Protein AF-A0A078AFW8-F1 (afdb_monomer)

Solvent-accessible surface area (backbone atoms only — not comparable to full-atom values): 11565 Å² total; per-residue (Å²): 91,72,69,60,66,75,44,19,78,82,65,72,48,60,60,72,59,32,74,74,31,76,82,39,68,62,25,56,62,76,59,31,58,91,71,33,37,55,99,88,35,66,42,62,69,47,51,50,51,51,45,59,59,71,54,84,69,95,43,72,65,59,50,47,49,52,55,49,40,72,77,36,76,84,67,58,78,53,42,51,45,68,57,52,52,50,51,55,49,52,53,47,37,60,48,27,55,51,45,40,51,51,45,63,76,66,68,56,94,43,68,67,58,49,52,50,32,54,53,50,56,76,41,43,67,62,52,49,52,55,59,54,54,74,59,57,91,54,56,64,40,37,66,66,62,46,42,56,49,46,42,60,65,52,58,65,47,45,61,46,45,51,68,67,64,52,89,57,78,80,71,64,84,75,59,69,95,45,85,83,60,55,74,58,60,63,55,58,59,67,66,66,76,75,120

Mean predicted aligned error: 9.84 Å

Radius of gyration: 17.66 Å; Cα contacts (8 Å, |Δi|>4): 147; chains: 1; bounding box: 46×42×42 Å

Organism: Stylonychia lemnae (NCBI:txid5949)

pLDDT: mean 76.61, std 18.51, range [32.53, 98.19]

Foldseek 3Di:
DVLCVVCCVVLVHDVVVLVVCCLDLSVLLCVVCVQQHDPHDGDNLLVLLLSLLQDDDPDLVVNLVSLVCSLPVVPDQWGFLVSVLVSLLSNLCSQQVSLLVSCVVNVPPPVVNNVVSVQCVVCVVVLSVVLSCQLPPDRIGGSVSSCVRCVVRPVVVCVSSCSVHPPDPPPCPPDDPHPVPCVVVVVVVVVVVPD

Structure (mmCIF, N/CA/C/O backbone):
data_AF-A0A078AFW8-F1
#
_entry.id   AF-A0A078AFW8-F1
#
loop_
_atom_site.group_PDB
_atom_site.id
_atom_site.type_symbol
_atom_site.label_atom_id
_atom_site.label_alt_id
_atom_site.label_comp_id
_atom_site.label_asym_id
_atom_site.label_entity_id
_atom_site.label_seq_id
_atom_site.pdbx_PDB_ins_code
_atom_site.Cartn_x
_atom_site.Cartn_y
_atom_site.Cartn_z
_atom_site.occupancy
_atom_site.B_iso_or_equiv
_atom_site.auth_seq_id
_atom_site.auth_comp_id
_atom_site.auth_asym_id
_atom_site.auth_atom_id
_atom_site.pdbx_PDB_model_num
ATOM 1 N N . MET A 1 1 ? 12.072 -17.701 -1.907 1.00 64.94 1 MET A N 1
ATOM 2 C CA . MET A 1 1 ? 11.466 -18.195 -3.175 1.00 64.94 1 MET A CA 1
ATOM 3 C C . MET A 1 1 ? 10.280 -19.147 -2.995 1.00 64.94 1 MET A C 1
ATOM 5 O O . MET A 1 1 ? 9.354 -19.068 -3.793 1.00 64.94 1 MET A O 1
ATOM 9 N N . SER A 1 2 ? 10.262 -20.031 -1.988 1.00 72.88 2 SER A N 1
ATOM 10 C CA . SER A 1 2 ? 9.150 -20.976 -1.747 1.00 72.88 2 SER A CA 1
ATOM 11 C C . SER A 1 2 ? 7.782 -20.291 -1.595 1.00 72.88 2 SER A C 1
ATOM 13 O O . SER A 1 2 ? 6.822 -20.722 -2.223 1.00 72.88 2 SER A O 1
ATOM 15 N N . HIS A 1 3 ? 7.701 -19.194 -0.831 1.00 73.56 3 HIS A N 1
ATOM 16 C CA . HIS A 1 3 ? 6.446 -18.460 -0.609 1.00 73.56 3 HIS A CA 1
ATOM 17 C C . HIS A 1 3 ? 5.888 -17.810 -1.882 1.00 73.56 3 HIS A C 1
ATOM 19 O O . HIS A 1 3 ? 4.699 -17.930 -2.151 1.00 73.56 3 HIS A O 1
ATOM 25 N N . LEU A 1 4 ? 6.740 -17.187 -2.707 1.00 76.38 4 LEU A N 1
ATOM 26 C CA . LEU A 1 4 ? 6.304 -16.571 -3.965 1.00 76.38 4 LEU A CA 1
ATOM 27 C C . LEU A 1 4 ? 5.759 -17.625 -4.941 1.00 76.38 4 LEU A C 1
ATOM 29 O O . LEU A 1 4 ? 4.715 -17.412 -5.547 1.00 76.38 4 LEU A O 1
ATOM 33 N N . ARG A 1 5 ? 6.411 -18.796 -5.021 1.00 80.25 5 ARG A N 1
ATOM 34 C CA . ARG A 1 5 ? 5.929 -19.947 -5.809 1.00 80.25 5 ARG A CA 1
ATOM 35 C C . ARG A 1 5 ? 4.597 -20.499 -5.307 1.00 80.25 5 ARG A C 1
ATOM 37 O O . ARG A 1 5 ? 3.803 -20.960 -6.112 1.00 80.25 5 ARG A O 1
ATOM 44 N N . ALA A 1 6 ? 4.335 -20.439 -4.002 1.00 78.81 6 ALA A N 1
ATOM 45 C CA . ALA A 1 6 ? 3.077 -20.923 -3.437 1.00 78.81 6 ALA A CA 1
ATOM 46 C C . ALA A 1 6 ? 1.870 -20.046 -3.814 1.00 78.81 6 ALA A C 1
ATOM 48 O O . ALA A 1 6 ? 0.751 -20.548 -3.860 1.00 78.81 6 ALA A O 1
ATOM 49 N N . ILE A 1 7 ? 2.085 -18.754 -4.084 1.00 71.31 7 ILE A N 1
ATOM 50 C CA . ILE A 1 7 ? 1.004 -17.811 -4.408 1.00 71.31 7 ILE A CA 1
ATOM 51 C C . ILE A 1 7 ? 0.972 -17.398 -5.881 1.00 71.31 7 ILE A C 1
ATOM 53 O O . ILE A 1 7 ? 0.033 -16.720 -6.286 1.00 71.31 7 ILE A O 1
ATOM 57 N N . SER A 1 8 ? 1.962 -17.784 -6.691 1.00 77.75 8 SER A N 1
ATOM 58 C CA . SER A 1 8 ? 2.164 -17.245 -8.041 1.00 77.75 8 SER A CA 1
ATOM 59 C C . SER A 1 8 ? 0.982 -17.453 -8.979 1.00 77.75 8 SER A C 1
ATOM 61 O O . SER A 1 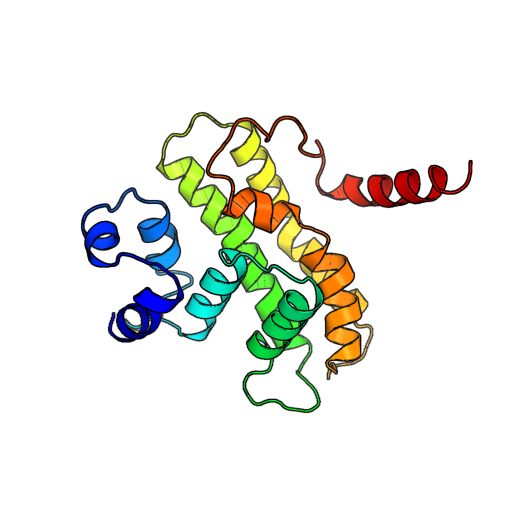8 ? 0.648 -16.549 -9.736 1.00 77.75 8 SER A O 1
ATOM 63 N N . GLU A 1 9 ? 0.300 -18.596 -8.895 1.00 72.69 9 GLU A N 1
ATOM 64 C CA . GLU A 1 9 ? -0.910 -18.852 -9.688 1.00 72.69 9 GLU A CA 1
ATOM 65 C C . GLU A 1 9 ? -2.069 -17.925 -9.289 1.00 72.69 9 GLU A C 1
ATOM 67 O O . GLU A 1 9 ? -2.817 -17.461 -10.148 1.00 72.69 9 GLU A O 1
ATOM 72 N N . LEU A 1 10 ? -2.182 -17.595 -7.997 1.00 66.06 10 LEU A N 1
ATOM 73 C CA . LEU A 1 10 ? -3.243 -16.739 -7.458 1.00 66.06 10 LEU A CA 1
ATOM 74 C C . LEU A 1 10 ? -3.057 -15.273 -7.856 1.00 66.06 10 LEU A C 1
ATOM 76 O O . LEU A 1 10 ? -4.037 -14.567 -8.082 1.00 66.06 10 LEU A O 1
ATOM 80 N N . ILE A 1 11 ? -1.805 -14.826 -7.964 1.00 66.31 11 ILE A N 1
ATOM 81 C CA . ILE A 1 11 ? -1.451 -13.467 -8.399 1.00 66.31 11 ILE A CA 1
ATOM 82 C C . ILE A 1 11 ? -1.124 -13.388 -9.897 1.00 66.31 11 ILE A C 1
ATOM 84 O O . ILE A 1 11 ? -0.655 -12.353 -10.360 1.00 66.31 11 ILE A O 1
ATOM 88 N N . GLN A 1 12 ? -1.356 -14.472 -10.650 1.00 67.38 12 GLN A N 1
ATOM 89 C CA . GLN A 1 12 ? -1.063 -14.584 -12.086 1.00 67.38 12 GLN A CA 1
ATOM 90 C C . GLN A 1 12 ? 0.382 -14.191 -12.453 1.00 67.38 12 GLN A C 1
ATOM 92 O O . GLN A 1 12 ? 0.643 -13.624 -13.513 1.00 67.38 12 GLN A O 1
ATOM 97 N N . LEU A 1 13 ? 1.334 -14.503 -11.571 1.00 75.62 13 LEU A N 1
ATOM 98 C CA . LEU A 1 13 ? 2.750 -14.209 -11.748 1.00 75.62 13 LEU A CA 1
ATOM 99 C C . LEU A 1 13 ? 3.465 -15.396 -12.399 1.00 75.62 13 LEU A C 1
ATOM 101 O O . LEU A 1 13 ? 3.564 -16.477 -11.817 1.00 75.62 13 LEU A O 1
ATOM 105 N N . ASN A 1 14 ? 4.043 -15.181 -13.579 1.00 81.12 14 ASN A N 1
ATOM 106 C CA . ASN A 1 14 ? 4.922 -16.159 -14.212 1.00 81.12 14 ASN A CA 1
ATOM 107 C C . ASN A 1 14 ? 6.350 -16.028 -13.658 1.00 81.12 14 ASN A C 1
ATOM 109 O O . ASN A 1 14 ? 7.156 -15.249 -14.166 1.00 81.12 14 ASN A O 1
ATOM 113 N N . ILE A 1 15 ? 6.666 -16.788 -12.605 1.00 82.44 15 ILE A N 1
ATOM 114 C CA . ILE A 1 15 ? 7.977 -16.719 -11.935 1.00 82.44 15 ILE A CA 1
ATOM 115 C C . ILE A 1 15 ? 9.122 -17.056 -12.889 1.00 82.44 15 ILE A C 1
ATOM 117 O O . ILE A 1 15 ? 10.155 -16.396 -12.846 1.00 82.44 15 ILE A O 1
ATOM 121 N N . GLU A 1 16 ? 8.959 -18.055 -13.758 1.00 82.88 16 GLU A N 1
ATOM 122 C CA . GLU A 1 16 ? 10.037 -18.448 -14.669 1.00 82.88 16 GLU A CA 1
ATOM 123 C C . GLU A 1 16 ? 10.368 -17.350 -15.678 1.00 82.88 16 GLU A C 1
ATOM 125 O O . GLU A 1 16 ? 11.527 -17.161 -16.038 1.00 82.88 16 GLU A O 1
ATOM 130 N N . GLU A 1 17 ? 9.353 -16.642 -16.164 1.00 81.69 17 GLU A N 1
ATOM 131 C CA . GLU A 1 17 ? 9.531 -15.514 -17.075 1.00 81.69 17 GLU A CA 1
ATOM 132 C C . GLU A 1 17 ? 10.123 -14.303 -16.352 1.00 81.69 17 GLU A C 1
ATOM 134 O O . GLU A 1 17 ? 11.051 -13.678 -16.864 1.00 81.69 17 GLU A O 1
ATOM 139 N N . MET A 1 18 ? 9.656 -14.035 -15.131 1.00 84.06 18 MET A N 1
ATOM 140 C CA . MET A 1 18 ? 10.189 -12.989 -14.264 1.00 84.06 18 MET A CA 1
ATOM 141 C C . MET A 1 18 ? 11.686 -13.201 -13.983 1.00 84.06 18 MET A C 1
ATOM 143 O O . MET A 1 18 ? 12.479 -12.282 -14.168 1.00 84.06 18 MET A O 1
ATOM 147 N N . GLU A 1 19 ? 12.093 -14.417 -13.602 1.00 81.50 19 GLU A N 1
ATOM 148 C CA . GLU A 1 19 ? 13.497 -14.777 -13.340 1.00 81.50 19 GLU A CA 1
ATOM 149 C C . GLU A 1 19 ? 14.381 -14.658 -14.595 1.00 81.50 19 GLU A C 1
ATOM 151 O O . GLU A 1 19 ? 15.573 -14.380 -14.487 1.00 81.50 19 GLU A O 1
ATOM 156 N N . LYS A 1 20 ? 13.813 -14.857 -15.792 1.00 85.88 20 LYS A N 1
ATOM 157 C CA . LYS A 1 20 ? 14.533 -14.741 -17.073 1.00 85.88 20 LYS A CA 1
ATOM 158 C C . LYS A 1 20 ? 14.597 -13.304 -17.593 1.00 85.88 20 LYS A C 1
ATOM 160 O O . LYS A 1 20 ? 15.443 -13.009 -18.437 1.00 85.88 20 LYS A O 1
ATOM 165 N N . ASN A 1 21 ? 13.726 -12.417 -17.114 1.00 83.69 21 ASN A N 1
ATOM 166 C CA . ASN A 1 21 ? 13.640 -11.029 -17.547 1.00 83.69 21 ASN A CA 1
ATOM 167 C C . ASN A 1 21 ? 13.793 -10.059 -16.369 1.00 83.69 21 ASN A C 1
ATOM 169 O O . ASN A 1 21 ? 12.825 -9.463 -15.891 1.00 83.69 21 ASN A O 1
ATOM 173 N N . TYR A 1 22 ? 15.045 -9.822 -15.979 1.00 82.56 22 TYR A N 1
ATOM 174 C CA . TYR A 1 22 ? 15.434 -8.872 -14.929 1.00 82.56 22 TYR A CA 1
ATOM 175 C C . TYR A 1 22 ? 14.977 -7.421 -15.175 1.00 82.56 22 TYR A C 1
ATOM 177 O O . TYR A 1 22 ? 15.007 -6.594 -14.266 1.00 82.56 22 TYR A O 1
ATOM 185 N N . GLN A 1 23 ? 14.573 -7.085 -16.404 1.00 80.75 23 GLN A N 1
ATOM 186 C CA . GLN A 1 23 ? 14.074 -5.755 -16.761 1.00 80.75 23 GLN A CA 1
ATOM 187 C C . GLN A 1 23 ? 12.548 -5.629 -16.676 1.00 80.75 23 GLN A C 1
ATOM 189 O O . GLN A 1 23 ? 12.029 -4.508 -16.754 1.00 80.75 23 GLN A O 1
ATOM 194 N N . SER A 1 24 ? 11.836 -6.748 -16.502 1.00 80.94 24 SER A N 1
ATOM 195 C CA . SER A 1 24 ? 10.381 -6.764 -16.340 1.00 80.94 24 SER A CA 1
ATOM 196 C C . SER A 1 24 ? 9.942 -5.967 -15.111 1.00 80.94 24 SER A C 1
ATOM 198 O O . SER A 1 24 ? 10.671 -5.840 -14.123 1.00 80.94 24 SER A O 1
ATOM 200 N N . VAL A 1 25 ? 8.732 -5.407 -15.177 1.00 79.50 25 VAL A N 1
ATOM 201 C CA . VAL A 1 25 ? 8.136 -4.674 -14.051 1.00 79.50 25 VAL A CA 1
ATOM 202 C C . VAL A 1 25 ? 7.933 -5.630 -12.881 1.00 79.50 25 VAL A C 1
ATOM 204 O O . VAL A 1 25 ? 8.253 -5.295 -11.749 1.00 79.50 25 VAL A O 1
ATOM 207 N N . GLU A 1 26 ? 7.476 -6.841 -13.172 1.00 81.81 26 GLU A N 1
ATOM 208 C CA . GLU A 1 26 ? 7.249 -7.918 -12.223 1.00 81.81 26 GLU A CA 1
ATOM 209 C C . GLU A 1 26 ? 8.530 -8.254 -11.455 1.00 81.81 26 GLU A C 1
ATOM 211 O O . GLU A 1 26 ? 8.498 -8.296 -10.227 1.00 81.81 26 GLU A O 1
ATOM 216 N N . TYR A 1 27 ? 9.673 -8.397 -12.141 1.00 84.75 27 TYR A N 1
ATOM 217 C CA . TYR A 1 27 ? 10.950 -8.656 -11.471 1.00 84.75 27 TYR A CA 1
ATOM 218 C C . TYR A 1 27 ? 11.344 -7.501 -10.551 1.00 84.75 27 TYR A C 1
ATOM 220 O O . TYR A 1 27 ? 11.765 -7.728 -9.424 1.00 84.75 27 TYR A O 1
ATOM 228 N N . LYS A 1 28 ? 11.171 -6.254 -10.994 1.00 84.19 28 LYS A N 1
ATOM 229 C CA . LYS A 1 28 ? 11.521 -5.079 -10.183 1.00 84.19 28 LYS A CA 1
ATOM 230 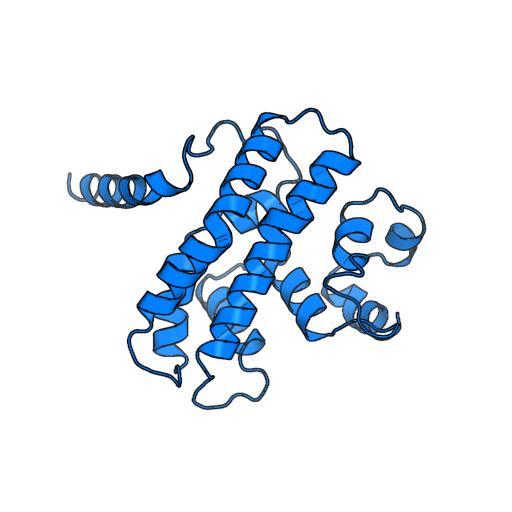C C . LYS A 1 28 ? 10.588 -4.886 -8.983 1.00 84.19 28 LYS A C 1
ATOM 232 O O . LYS A 1 28 ? 11.019 -4.367 -7.962 1.00 84.19 28 LYS A O 1
ATOM 237 N N . VAL A 1 29 ? 9.326 -5.302 -9.094 1.00 84.50 29 VAL A N 1
ATOM 238 C CA . VAL A 1 29 ? 8.322 -5.192 -8.024 1.00 84.50 29 VAL A CA 1
ATOM 239 C C . VAL A 1 29 ? 8.477 -6.307 -6.994 1.00 84.50 29 VAL A C 1
ATOM 241 O O . VAL A 1 29 ? 8.571 -6.047 -5.796 1.00 84.50 29 VAL A O 1
ATOM 244 N N . TYR A 1 30 ? 8.499 -7.558 -7.454 1.00 84.69 30 TYR A N 1
ATOM 245 C CA . TYR A 1 30 ? 8.591 -8.734 -6.590 1.00 84.69 30 TYR A CA 1
ATOM 246 C C . TYR A 1 30 ? 10.034 -9.074 -6.205 1.00 84.69 30 TYR A C 1
ATOM 248 O O . TYR A 1 30 ? 10.240 -9.898 -5.325 1.00 84.69 30 TYR A O 1
ATOM 256 N N . GLY A 1 31 ? 11.035 -8.476 -6.844 1.00 85.50 31 GLY A N 1
ATOM 257 C CA . GLY A 1 31 ? 12.456 -8.624 -6.518 1.00 85.50 31 GLY A CA 1
ATOM 258 C C . GLY A 1 31 ? 13.028 -7.467 -5.699 1.00 85.50 31 GLY A C 1
ATOM 259 O O . GLY A 1 31 ? 14.243 -7.387 -5.557 1.00 85.50 31 GLY A O 1
ATOM 260 N N . ASP A 1 32 ? 12.192 -6.560 -5.186 1.00 87.06 32 ASP A N 1
ATOM 261 C CA . ASP A 1 32 ? 12.650 -5.439 -4.361 1.00 87.06 32 ASP A CA 1
ATOM 262 C C . ASP A 1 32 ? 13.123 -5.929 -2.986 1.00 87.06 32 ASP A C 1
ATOM 264 O O . ASP A 1 32 ? 12.323 -6.171 -2.073 1.00 87.06 32 ASP A O 1
ATOM 268 N N . GLU A 1 33 ? 14.440 -6.094 -2.860 1.00 84.88 33 GLU A N 1
ATOM 269 C CA . GLU A 1 33 ? 15.090 -6.599 -1.652 1.00 84.88 33 GLU A CA 1
ATOM 270 C C . GLU A 1 33 ? 14.913 -5.677 -0.440 1.00 84.88 33 GLU A C 1
ATOM 272 O O . GLU A 1 33 ? 14.987 -6.148 0.688 1.00 84.88 33 GLU A O 1
ATOM 277 N N . GLU A 1 34 ? 14.654 -4.382 -0.643 1.00 86.44 34 GLU A N 1
ATOM 278 C CA . GLU A 1 34 ? 14.472 -3.432 0.461 1.00 86.44 34 GLU A CA 1
ATOM 279 C C . GLU A 1 34 ? 13.059 -3.484 1.059 1.00 86.44 34 GLU A C 1
ATOM 281 O O . GLU A 1 34 ? 12.825 -2.937 2.139 1.00 86.44 34 GLU A O 1
ATOM 286 N N . PHE A 1 35 ? 12.108 -4.109 0.357 1.00 90.25 35 PHE A N 1
ATOM 287 C CA . PHE A 1 35 ? 10.697 -4.099 0.735 1.00 90.25 35 PHE A CA 1
ATOM 288 C C . PHE A 1 35 ? 10.103 -5.493 0.920 1.00 90.25 35 PHE A C 1
ATOM 290 O O . PHE A 1 35 ? 9.488 -5.771 1.949 1.00 90.25 35 PHE A O 1
ATOM 297 N N . ALA A 1 36 ? 10.231 -6.361 -0.085 1.00 87.50 36 ALA A N 1
ATOM 298 C CA . ALA A 1 36 ? 9.569 -7.662 -0.100 1.00 87.50 36 ALA A CA 1
ATOM 299 C C . ALA A 1 36 ? 10.426 -8.773 0.523 1.00 87.50 36 ALA A C 1
ATOM 301 O O . ALA A 1 36 ? 9.917 -9.877 0.737 1.00 87.50 36 ALA A O 1
ATOM 302 N N . PHE A 1 37 ? 11.702 -8.498 0.798 1.00 87.12 37 PHE A N 1
ATOM 303 C CA . PHE A 1 37 ? 12.689 -9.493 1.188 1.00 87.12 37 PHE A CA 1
ATOM 304 C C . PHE A 1 37 ? 13.337 -9.146 2.528 1.00 87.12 37 PHE A C 1
ATOM 306 O O . PHE A 1 37 ? 13.758 -8.020 2.761 1.00 87.12 37 PHE A O 1
ATOM 313 N N . GLU A 1 38 ? 13.450 -10.129 3.412 1.00 85.50 38 GLU A N 1
ATOM 314 C CA . GLU A 1 38 ? 14.161 -9.990 4.678 1.00 85.50 38 GLU A CA 1
ATOM 315 C C . GLU A 1 38 ? 14.868 -11.310 4.996 1.00 85.50 38 GLU A C 1
ATOM 317 O O . GLU A 1 38 ? 14.295 -12.388 4.851 1.00 85.50 38 GLU A O 1
ATOM 322 N N . MET A 1 39 ? 16.143 -11.240 5.395 1.00 83.31 39 MET A N 1
ATOM 323 C CA . MET A 1 39 ? 16.946 -12.410 5.792 1.00 83.31 39 MET A CA 1
ATOM 324 C C . MET A 1 39 ? 16.965 -13.574 4.775 1.00 83.31 39 MET A C 1
ATOM 326 O O . MET A 1 39 ? 17.092 -14.734 5.158 1.00 83.31 39 MET A O 1
ATOM 330 N N . GLY A 1 40 ? 16.884 -13.290 3.471 1.00 79.88 40 GLY A N 1
ATOM 331 C CA . GLY A 1 40 ? 16.901 -14.339 2.443 1.00 79.88 40 GLY A CA 1
ATOM 332 C C . GLY A 1 40 ? 15.522 -14.905 2.084 1.00 79.88 40 GLY A C 1
ATOM 333 O O . GLY A 1 40 ? 15.433 -15.819 1.258 1.00 79.88 40 GLY A O 1
ATOM 334 N N . GLU A 1 41 ? 14.447 -14.381 2.676 1.00 83.88 41 GLU A N 1
ATOM 335 C CA . GLU A 1 41 ? 13.086 -14.866 2.477 1.00 83.88 41 GLU A CA 1
ATOM 336 C C . GLU A 1 41 ? 12.109 -13.753 2.101 1.00 83.88 41 GLU A C 1
ATOM 338 O O . GLU A 1 41 ? 12.304 -12.579 2.398 1.00 83.88 41 GLU A O 1
ATOM 343 N N . TYR A 1 42 ? 11.021 -14.149 1.439 1.00 85.88 42 TYR A N 1
ATOM 344 C CA . TYR A 1 42 ? 9.935 -13.229 1.131 1.00 85.88 42 TYR A CA 1
ATOM 345 C C . TYR A 1 42 ? 9.025 -13.029 2.331 1.00 85.88 42 TYR A C 1
ATOM 347 O O . TYR A 1 42 ? 8.524 -14.005 2.899 1.00 85.88 42 TYR A O 1
ATOM 355 N N . LEU A 1 43 ? 8.712 -11.766 2.603 1.00 88.69 43 LEU A N 1
ATOM 356 C CA . LEU A 1 43 ? 7.698 -11.370 3.564 1.00 88.69 43 LEU A CA 1
ATOM 357 C C . LEU A 1 43 ? 6.305 -11.533 2.946 1.00 88.69 43 LEU A C 1
ATOM 359 O O . LEU A 1 43 ? 5.888 -10.756 2.084 1.00 88.69 43 LEU A O 1
ATOM 363 N N . THR A 1 44 ? 5.568 -12.550 3.395 1.00 86.69 44 THR A N 1
ATOM 364 C CA . THR A 1 44 ? 4.234 -12.894 2.870 1.00 86.69 44 THR A CA 1
ATOM 365 C C . THR A 1 44 ? 3.269 -11.710 2.906 1.00 86.69 44 THR A C 1
ATOM 367 O O . THR A 1 44 ? 2.570 -11.455 1.930 1.00 86.69 44 THR A O 1
ATOM 370 N N . GLU A 1 45 ? 3.257 -10.941 3.992 1.00 88.69 45 GLU A N 1
ATOM 371 C CA . GLU A 1 45 ? 2.438 -9.728 4.120 1.00 88.69 45 GLU A CA 1
ATOM 372 C C . GLU A 1 45 ? 2.731 -8.683 3.035 1.00 88.69 45 GLU A C 1
ATOM 374 O O . GLU A 1 45 ? 1.805 -8.112 2.466 1.00 88.69 45 GLU A O 1
ATOM 379 N N . LYS A 1 46 ? 4.003 -8.476 2.678 1.00 90.88 46 LYS A N 1
ATOM 380 C CA . LYS A 1 46 ? 4.414 -7.517 1.644 1.00 90.88 46 LYS A CA 1
ATOM 381 C C . LYS A 1 46 ? 4.002 -8.005 0.260 1.00 90.88 46 LYS A C 1
ATOM 383 O O . LYS A 1 46 ? 3.482 -7.224 -0.533 1.00 90.88 46 LYS A O 1
ATOM 388 N N . LEU A 1 47 ? 4.142 -9.307 0.001 1.00 88.00 47 LEU A N 1
ATOM 389 C CA . LEU A 1 47 ? 3.656 -9.932 -1.231 1.00 88.00 47 LEU A CA 1
ATOM 390 C C . LEU A 1 47 ? 2.137 -9.793 -1.393 1.00 88.00 47 LEU A C 1
ATOM 392 O O . LEU A 1 47 ? 1.663 -9.510 -2.494 1.00 88.00 47 LEU A O 1
ATOM 396 N N . LEU A 1 48 ? 1.379 -9.948 -0.306 1.00 88.06 48 LEU A N 1
ATOM 397 C CA . LEU A 1 48 ? -0.070 -9.756 -0.313 1.00 88.06 48 LEU A CA 1
ATOM 398 C C . LEU A 1 48 ? -0.455 -8.293 -0.565 1.00 88.06 48 LEU A C 1
ATOM 400 O O . LEU A 1 48 ? -1.414 -8.053 -1.290 1.00 88.06 48 LEU A O 1
ATOM 404 N N . LEU A 1 49 ? 0.295 -7.319 -0.039 1.00 89.25 49 LEU A N 1
ATOM 405 C CA . LEU A 1 49 ? 0.066 -5.894 -0.323 1.00 89.25 49 LEU A CA 1
ATOM 406 C C . LEU A 1 49 ? 0.342 -5.537 -1.784 1.00 89.25 49 LEU A C 1
ATOM 408 O O . LEU A 1 49 ? -0.422 -4.781 -2.387 1.00 89.25 49 LEU A O 1
ATOM 412 N N . ILE A 1 50 ? 1.403 -6.104 -2.364 1.00 86.44 50 ILE A N 1
ATOM 413 C CA . ILE A 1 50 ? 1.673 -5.980 -3.798 1.00 86.44 50 ILE A CA 1
ATOM 414 C C . ILE A 1 50 ? 0.497 -6.583 -4.570 1.00 86.44 50 ILE A C 1
ATOM 416 O O . ILE A 1 50 ? -0.141 -5.880 -5.345 1.00 86.44 50 ILE A O 1
ATOM 420 N N . GLY A 1 51 ? 0.136 -7.843 -4.307 1.00 82.75 51 GLY A N 1
ATOM 421 C CA . GLY A 1 51 ? -1.004 -8.492 -4.962 1.00 82.75 51 GLY A CA 1
ATOM 422 C C . GLY A 1 51 ? -2.287 -7.665 -4.850 1.00 82.75 51 GLY A C 1
ATOM 423 O O . GLY A 1 51 ? -2.940 -7.400 -5.854 1.00 82.75 51 GLY A O 1
ATOM 424 N N . TYR A 1 52 ? -2.584 -7.151 -3.657 1.00 85.38 52 TYR A N 1
ATOM 425 C CA . TYR A 1 52 ? -3.739 -6.301 -3.397 1.00 85.38 52 TYR A CA 1
ATOM 426 C C . TYR A 1 52 ? -3.799 -5.075 -4.313 1.00 85.38 52 TYR A C 1
ATOM 428 O O . TYR A 1 52 ? -4.870 -4.776 -4.835 1.00 85.38 52 TYR A O 1
ATOM 436 N N . LEU A 1 53 ? -2.677 -4.385 -4.543 1.00 81.25 53 LEU A N 1
ATOM 437 C CA . LEU A 1 53 ? -2.627 -3.203 -5.413 1.00 81.25 53 LEU A CA 1
ATOM 438 C C . LEU A 1 53 ? -2.757 -3.541 -6.904 1.00 81.25 53 LEU A C 1
ATOM 440 O O . LEU A 1 53 ? -3.276 -2.729 -7.673 1.00 81.25 53 LEU A O 1
ATOM 444 N N . TYR A 1 54 ? -2.291 -4.720 -7.315 1.00 75.00 54 TYR A N 1
ATOM 445 C CA . TYR A 1 54 ? -2.334 -5.168 -8.708 1.00 75.00 54 TYR A CA 1
ATOM 446 C C . TYR A 1 54 ? -3.633 -5.913 -9.062 1.00 75.00 54 TYR A C 1
ATOM 448 O O . TYR A 1 54 ? -3.978 -6.003 -10.243 1.00 75.00 54 TYR A O 1
ATOM 456 N N . CYS A 1 55 ? -4.407 -6.362 -8.072 1.00 74.75 55 CYS A N 1
ATOM 457 C CA . CYS A 1 55 ? -5.705 -7.000 -8.270 1.00 74.75 55 CYS A CA 1
ATOM 458 C C . CYS A 1 55 ? -6.760 -6.058 -8.874 1.00 74.75 55 CYS A C 1
ATOM 460 O O . CYS A 1 55 ? -6.813 -4.850 -8.622 1.00 74.75 55 CYS A O 1
ATOM 462 N N . HIS A 1 56 ? -7.653 -6.639 -9.678 1.00 70.69 56 HIS A N 1
ATOM 463 C CA . HIS A 1 56 ? -8.854 -5.963 -10.154 1.00 70.69 56 HIS A CA 1
ATOM 464 C C . HIS A 1 56 ? -10.043 -6.337 -9.274 1.00 70.69 56 HIS A C 1
ATOM 466 O O . HIS A 1 56 ? -10.540 -7.456 -9.337 1.00 70.69 56 HIS A O 1
ATOM 472 N N . TYR A 1 57 ? -10.525 -5.381 -8.484 1.00 70.94 57 TYR A N 1
ATOM 473 C CA . TYR A 1 57 ? -11.752 -5.552 -7.709 1.00 70.94 57 TYR A CA 1
ATOM 474 C C . TYR A 1 57 ? -12.958 -5.176 -8.563 1.00 70.94 57 TYR A C 1
ATOM 476 O O . TYR A 1 57 ? -13.004 -4.070 -9.107 1.00 70.94 57 TYR A O 1
ATOM 484 N N . GLY A 1 58 ? -13.916 -6.098 -8.676 1.00 70.38 58 GLY A N 1
ATOM 485 C CA . GLY A 1 58 ? -15.208 -5.847 -9.323 1.00 70.38 58 GLY A CA 1
ATOM 486 C C . GLY A 1 58 ? -16.187 -5.062 -8.445 1.00 70.38 58 GLY A C 1
ATOM 487 O O . GLY A 1 58 ? -17.161 -4.526 -8.960 1.00 70.38 58 GLY A O 1
ATOM 488 N N . ASP A 1 59 ? -15.910 -4.975 -7.143 1.00 79.19 59 ASP A N 1
ATOM 489 C CA . ASP A 1 59 ? -16.777 -4.360 -6.142 1.00 79.19 59 ASP A CA 1
ATOM 490 C C . ASP A 1 59 ? -15.955 -3.534 -5.121 1.00 79.19 59 ASP A C 1
ATOM 492 O O . ASP A 1 59 ? -14.969 -4.044 -4.569 1.00 79.19 59 ASP A O 1
ATOM 496 N N . PRO A 1 60 ? -16.313 -2.257 -4.865 1.00 78.25 60 PRO A N 1
ATOM 497 C CA . PRO A 1 60 ? -15.664 -1.430 -3.851 1.00 78.25 60 PRO A CA 1
ATOM 498 C C . PRO A 1 60 ? -15.759 -1.974 -2.422 1.00 78.25 60 PRO A C 1
ATOM 500 O O . PRO A 1 60 ? -14.828 -1.750 -1.645 1.00 78.25 60 PRO A O 1
ATOM 503 N N . GLU A 1 61 ? -16.845 -2.664 -2.057 1.00 83.38 61 GLU A N 1
ATOM 504 C CA . GLU A 1 61 ? -16.993 -3.214 -0.702 1.00 83.38 61 GLU A CA 1
ATOM 505 C C . GLU A 1 61 ? -16.026 -4.378 -0.479 1.00 83.38 61 GLU A C 1
ATOM 507 O O . GLU A 1 61 ? -15.319 -4.409 0.533 1.00 83.38 61 GLU A O 1
ATOM 512 N N . GLN A 1 62 ? -15.908 -5.277 -1.461 1.00 84.31 62 GLN A N 1
ATOM 513 C CA . GLN A 1 62 ? -14.901 -6.336 -1.459 1.00 84.31 62 GLN A CA 1
ATOM 514 C C . GLN A 1 62 ? -13.484 -5.762 -1.325 1.00 84.31 62 GLN A C 1
ATOM 516 O O . GLN A 1 62 ? -12.718 -6.208 -0.477 1.00 84.31 62 GLN A O 1
ATOM 521 N N . HIS A 1 63 ? -13.162 -4.706 -2.079 1.00 84.44 63 HIS A N 1
ATOM 522 C CA . HIS A 1 63 ? -11.855 -4.044 -2.016 1.00 84.44 63 HIS A CA 1
ATOM 523 C C . HIS A 1 63 ? -11.534 -3.505 -0.609 1.00 84.44 63 HIS A C 1
ATOM 525 O O . HIS A 1 63 ? -10.435 -3.701 -0.091 1.00 84.44 63 HIS A O 1
ATOM 531 N N . GLN A 1 64 ? -12.504 -2.855 0.039 1.00 87.19 64 GLN A N 1
ATOM 532 C CA . GLN A 1 64 ? -12.364 -2.359 1.413 1.00 87.19 64 GLN A CA 1
ATOM 533 C C . GLN A 1 64 ? -12.237 -3.498 2.428 1.00 87.19 64 GLN A C 1
ATOM 535 O O . GLN A 1 64 ? -11.466 -3.399 3.386 1.00 87.19 64 GLN A O 1
ATOM 540 N N . SER A 1 65 ? -12.996 -4.575 2.225 1.00 88.88 65 SER A N 1
ATOM 541 C CA . SER A 1 65 ? -12.957 -5.747 3.091 1.00 88.88 65 SER A CA 1
ATOM 542 C C . SER A 1 65 ? -11.609 -6.459 3.011 1.00 88.88 65 SER A C 1
ATOM 544 O O . SER A 1 65 ? -11.042 -6.798 4.049 1.00 88.88 65 SER A O 1
ATOM 546 N N . ASP A 1 66 ? -11.057 -6.613 1.810 1.00 89.50 66 ASP A N 1
ATOM 547 C CA . ASP A 1 66 ? -9.744 -7.225 1.607 1.00 89.50 66 ASP A CA 1
ATOM 548 C C . ASP A 1 66 ? -8.637 -6.377 2.238 1.00 89.50 66 ASP A C 1
ATOM 550 O O . ASP A 1 66 ? -7.761 -6.913 2.915 1.00 89.50 66 ASP A O 1
ATOM 554 N N . LEU A 1 67 ? -8.727 -5.045 2.148 1.00 91.31 67 LEU A N 1
ATOM 555 C CA . LEU A 1 67 ? -7.784 -4.156 2.829 1.00 91.31 67 LEU A CA 1
ATOM 556 C C . LEU A 1 67 ? -7.812 -4.323 4.354 1.00 91.31 67 LEU A C 1
ATOM 558 O O . LEU A 1 67 ? -6.764 -4.311 5.004 1.00 91.31 67 LEU A O 1
ATOM 562 N N . TRP A 1 68 ? -9.006 -4.484 4.933 1.00 94.75 68 TRP A N 1
ATOM 563 C CA . TRP A 1 68 ? -9.146 -4.759 6.362 1.00 94.75 68 TRP A CA 1
ATOM 564 C C . TRP A 1 68 ? -8.487 -6.086 6.746 1.00 94.75 68 TRP A C 1
ATOM 566 O O . TRP A 1 68 ? -7.773 -6.150 7.745 1.00 94.75 68 TRP A O 1
ATOM 576 N N . LEU A 1 69 ? -8.675 -7.136 5.944 1.00 93.81 69 LEU A N 1
ATOM 577 C CA . LEU A 1 69 ? -8.074 -8.446 6.203 1.00 93.81 69 LEU A CA 1
ATOM 578 C C . LEU A 1 69 ? -6.542 -8.416 6.116 1.00 93.81 69 LEU A C 1
ATOM 580 O O . LEU A 1 69 ? -5.882 -9.124 6.874 1.00 93.81 69 LEU A O 1
ATOM 584 N N . LEU A 1 70 ? -5.965 -7.555 5.274 1.00 93.12 70 LEU A N 1
ATOM 585 C CA . LEU A 1 70 ? -4.510 -7.380 5.195 1.00 93.12 70 LEU A CA 1
ATOM 586 C C . LEU A 1 70 ? -3.920 -6.778 6.471 1.00 93.12 70 LEU A C 1
ATOM 588 O O . LEU A 1 70 ? -2.878 -7.227 6.947 1.00 93.12 70 LEU A O 1
ATOM 592 N N . VAL A 1 71 ? -4.588 -5.784 7.065 1.00 95.31 71 VAL A N 1
ATOM 593 C CA . VAL A 1 71 ? -4.132 -5.203 8.337 1.00 95.31 71 VAL A CA 1
ATOM 594 C C . VAL A 1 71 ? -4.546 -6.048 9.543 1.00 95.31 71 VAL A C 1
ATOM 596 O O . VAL A 1 71 ? -3.880 -6.016 10.581 1.00 95.31 71 VAL A O 1
ATOM 599 N N . ASN A 1 72 ? -5.600 -6.853 9.418 1.00 96.06 72 ASN A N 1
ATOM 600 C CA . ASN A 1 72 ? -6.170 -7.658 10.492 1.00 96.06 72 ASN A CA 1
ATOM 601 C C . ASN A 1 72 ? -6.342 -9.147 10.119 1.00 96.06 72 ASN A C 1
ATOM 603 O O . ASN A 1 72 ? -7.458 -9.671 10.165 1.00 96.06 72 ASN A O 1
ATOM 607 N N . PRO A 1 73 ? -5.253 -9.873 9.810 1.00 93.50 73 PRO A N 1
ATOM 608 C CA . PRO A 1 73 ? -5.344 -11.274 9.389 1.00 93.50 73 PRO A CA 1
ATOM 609 C C . PRO A 1 73 ? -5.861 -12.202 10.499 1.00 93.50 73 PRO A C 1
ATOM 611 O O . PRO A 1 73 ? -6.439 -13.246 10.220 1.00 93.50 73 PRO A O 1
ATOM 614 N N . ALA A 1 74 ? -5.688 -11.810 11.766 1.00 93.81 74 ALA A N 1
ATOM 615 C CA . ALA A 1 74 ? -6.186 -12.550 12.925 1.00 93.81 74 ALA A CA 1
ATOM 616 C C . ALA A 1 74 ? -7.685 -12.324 13.202 1.00 93.81 74 ALA A C 1
ATOM 618 O O . ALA A 1 74 ? -8.221 -12.934 14.122 1.00 93.81 74 ALA A O 1
ATOM 619 N N . CYS A 1 75 ? -8.359 -11.466 12.424 1.00 92.62 75 CYS A N 1
ATOM 620 C CA . CYS A 1 75 ? -9.778 -11.139 12.592 1.00 92.62 75 CYS A CA 1
ATOM 621 C C . CYS A 1 75 ? -10.132 -10.629 14.002 1.00 92.62 75 CYS A C 1
ATOM 623 O O . CYS A 1 75 ? -11.202 -10.929 14.527 1.00 92.62 75 CYS A O 1
ATOM 625 N N . ASN A 1 76 ? -9.243 -9.840 14.611 1.00 96.19 76 ASN A N 1
ATOM 626 C CA . ASN A 1 76 ? -9.516 -9.183 15.889 1.00 96.19 76 ASN A CA 1
ATOM 627 C C . ASN A 1 76 ? -10.619 -8.121 15.739 1.00 96.19 76 ASN A C 1
ATOM 629 O O . ASN A 1 76 ? -10.882 -7.639 14.637 1.00 96.19 76 ASN A O 1
ATOM 633 N N . GLU A 1 77 ? -11.230 -7.692 16.842 1.00 96.69 77 GLU A N 1
ATOM 634 C CA . GLU A 1 77 ? -12.219 -6.602 16.807 1.00 96.69 77 GLU A CA 1
ATOM 635 C C . GLU A 1 77 ? -11.594 -5.266 16.373 1.00 96.69 77 GLU A C 1
ATOM 637 O O . GLU A 1 77 ? -12.219 -4.477 15.659 1.00 96.69 77 GLU A O 1
ATOM 642 N N . THR A 1 78 ? -10.338 -5.035 16.762 1.00 98.19 78 THR A N 1
ATOM 643 C CA . THR A 1 78 ? -9.590 -3.809 16.483 1.00 98.19 78 THR A CA 1
ATOM 644 C C . THR A 1 78 ? -8.160 -4.098 16.031 1.00 98.19 78 THR A C 1
ATOM 646 O O . THR A 1 78 ? -7.622 -5.194 16.220 1.00 98.19 78 THR A O 1
ATOM 649 N N . VAL A 1 79 ? -7.529 -3.087 15.432 1.00 97.88 79 VAL A N 1
ATOM 650 C CA . VAL A 1 79 ? -6.093 -3.072 15.137 1.00 97.88 79 VAL A CA 1
ATOM 651 C C . VAL A 1 79 ? -5.437 -1.798 15.671 1.00 97.88 79 VAL A C 1
ATOM 653 O O . VAL A 1 79 ? -6.049 -0.729 15.602 1.00 97.88 79 VAL A O 1
ATOM 656 N N . PRO A 1 80 ? -4.178 -1.864 16.135 1.00 98.06 80 PRO A N 1
ATOM 657 C CA . PRO A 1 80 ? -3.454 -0.671 16.553 1.00 98.06 80 PRO A CA 1
ATOM 658 C C . PRO A 1 80 ? -3.270 0.325 15.401 1.00 98.06 80 PRO A C 1
ATOM 660 O O . PRO A 1 80 ? -2.902 -0.056 14.283 1.00 98.06 80 PRO A O 1
ATOM 663 N N . LYS A 1 81 ? -3.427 1.620 15.684 1.00 96.88 81 LYS A N 1
ATOM 664 C CA . LYS A 1 81 ? -3.204 2.729 14.739 1.00 96.88 81 LYS A CA 1
ATOM 665 C C . LYS A 1 81 ? -1.805 2.690 14.123 1.00 96.88 81 LYS A C 1
ATOM 667 O O . LYS A 1 81 ? -1.639 2.974 12.938 1.00 96.88 81 LYS A O 1
ATOM 672 N N . THR A 1 82 ? -0.798 2.281 14.892 1.00 97.25 82 THR A N 1
ATOM 673 C CA . THR A 1 82 ? 0.581 2.097 14.409 1.00 97.25 82 THR A CA 1
ATOM 674 C C . THR A 1 82 ? 0.671 1.070 13.279 1.00 97.25 82 THR A C 1
ATOM 676 O O . THR A 1 82 ? 1.388 1.294 12.304 1.00 97.25 82 THR A O 1
ATOM 679 N N . LYS A 1 83 ? -0.115 -0.013 13.347 1.00 96.62 83 LYS A N 1
ATOM 680 C CA . LYS A 1 83 ? -0.188 -1.032 12.294 1.00 96.62 83 LYS A CA 1
ATOM 681 C C . LYS A 1 83 ? -0.835 -0.482 11.022 1.00 96.62 83 LYS A C 1
ATOM 683 O O . LYS A 1 83 ? -0.352 -0.752 9.926 1.00 96.62 83 LYS A O 1
ATOM 688 N N . ILE A 1 84 ? -1.874 0.344 11.161 1.00 96.06 84 ILE A N 1
ATOM 689 C CA . ILE A 1 84 ? -2.506 1.044 10.030 1.00 96.06 84 ILE A CA 1
ATOM 690 C C . ILE A 1 84 ? -1.533 2.038 9.389 1.00 96.06 84 ILE A C 1
ATOM 692 O O . ILE A 1 84 ? -1.453 2.108 8.163 1.00 96.06 84 ILE A O 1
ATOM 696 N N . ARG A 1 85 ? -0.753 2.774 10.194 1.00 95.56 85 ARG A N 1
ATOM 697 C CA . ARG A 1 85 ? 0.303 3.661 9.682 1.00 95.56 85 ARG A CA 1
ATOM 698 C C . ARG A 1 85 ? 1.314 2.891 8.844 1.00 95.56 85 ARG A C 1
ATOM 700 O O . ARG A 1 85 ? 1.637 3.336 7.746 1.00 95.56 85 ARG A O 1
ATOM 707 N N . GLN A 1 86 ? 1.784 1.747 9.337 1.00 96.00 86 GLN A N 1
ATOM 708 C CA . GLN A 1 86 ? 2.731 0.925 8.590 1.00 96.00 86 GLN A CA 1
ATOM 709 C C . GLN A 1 86 ? 2.116 0.400 7.286 1.00 96.00 86 GLN A C 1
ATOM 711 O O . GLN A 1 86 ? 2.732 0.546 6.236 1.00 96.00 86 GLN A O 1
ATOM 716 N N . LEU A 1 87 ? 0.877 -0.101 7.329 1.00 94.75 87 LEU A N 1
ATOM 717 C CA . LEU A 1 87 ? 0.138 -0.538 6.140 1.00 94.75 87 LEU A CA 1
ATOM 718 C C . LEU A 1 87 ? 0.050 0.573 5.081 1.00 94.75 87 LEU A C 1
ATOM 720 O O . LEU A 1 87 ? 0.380 0.358 3.919 1.00 94.75 87 LEU A O 1
ATOM 724 N N . ALA A 1 88 ? -0.384 1.773 5.473 1.00 91.69 88 ALA A N 1
ATOM 725 C CA . ALA A 1 88 ? -0.516 2.900 4.554 1.00 91.69 88 ALA A CA 1
ATOM 726 C C . ALA A 1 88 ? 0.841 3.315 3.966 1.00 91.69 88 ALA A C 1
ATOM 728 O O . ALA A 1 88 ? 0.936 3.585 2.769 1.00 91.69 88 ALA A O 1
ATOM 729 N N . LYS A 1 89 ? 1.898 3.313 4.787 1.00 92.62 89 LYS A N 1
ATOM 730 C CA . LYS A 1 89 ? 3.269 3.582 4.344 1.00 92.62 89 LYS A CA 1
ATOM 731 C C . LYS A 1 89 ? 3.749 2.556 3.318 1.00 92.62 89 LYS A C 1
ATOM 733 O O . LYS A 1 89 ? 4.301 2.948 2.294 1.00 92.62 89 LYS A O 1
ATOM 738 N N . ASP A 1 90 ? 3.497 1.273 3.560 1.00 92.81 90 ASP A N 1
ATOM 739 C CA . ASP A 1 90 ? 3.862 0.190 2.646 1.00 92.81 90 ASP A CA 1
ATOM 740 C C . ASP A 1 90 ? 3.141 0.326 1.297 1.00 92.81 90 ASP A C 1
ATOM 742 O O . ASP A 1 90 ? 3.761 0.233 0.238 1.00 92.81 90 ASP A O 1
ATOM 746 N N . LEU A 1 91 ? 1.840 0.630 1.314 1.00 90.06 91 LEU A N 1
ATOM 747 C CA . LEU A 1 91 ? 1.072 0.844 0.085 1.00 90.06 91 LEU A CA 1
ATOM 748 C C . LEU A 1 91 ? 1.556 2.086 -0.689 1.00 90.06 91 LEU A C 1
ATOM 750 O O . LEU A 1 91 ? 1.620 2.065 -1.921 1.00 90.06 91 LEU A O 1
ATOM 754 N N . MET A 1 92 ? 1.932 3.167 0.006 1.00 87.62 92 MET A N 1
ATOM 755 C CA . MET A 1 92 ? 2.548 4.341 -0.627 1.00 87.62 92 MET A CA 1
ATOM 756 C C . MET A 1 92 ? 3.932 4.021 -1.211 1.00 87.62 92 MET A C 1
ATOM 758 O O . MET A 1 92 ? 4.257 4.497 -2.294 1.00 87.62 92 MET A O 1
ATOM 762 N N . HIS A 1 93 ? 4.731 3.184 -0.546 1.00 89.75 93 HIS A N 1
ATOM 763 C CA . HIS A 1 93 ? 6.032 2.758 -1.059 1.00 89.75 93 HIS A CA 1
ATOM 764 C C . HIS A 1 93 ? 5.900 2.007 -2.391 1.00 89.75 93 HIS A C 1
ATOM 766 O O . HIS A 1 93 ? 6.535 2.398 -3.372 1.00 89.75 93 HIS A O 1
ATOM 772 N N . ILE A 1 94 ? 5.033 0.988 -2.450 1.00 86.88 94 ILE A N 1
ATOM 773 C CA . ILE A 1 94 ? 4.796 0.202 -3.675 1.00 86.88 94 ILE A CA 1
ATOM 774 C C . ILE A 1 94 ? 4.325 1.121 -4.813 1.00 86.88 94 ILE A C 1
ATOM 776 O O . ILE A 1 94 ? 4.780 1.033 -5.953 1.00 86.88 94 ILE A O 1
ATOM 780 N N . SER A 1 95 ? 3.414 2.042 -4.504 1.00 83.69 95 SER A N 1
ATOM 781 C CA . SER A 1 95 ? 2.766 2.880 -5.513 1.00 83.69 95 SER A CA 1
ATOM 782 C C . SER A 1 95 ? 3.561 4.085 -5.992 1.00 83.69 95 SER A C 1
ATOM 784 O O . SER A 1 95 ? 3.357 4.530 -7.122 1.00 83.69 95 SER A O 1
ATOM 786 N N . VAL A 1 96 ? 4.453 4.614 -5.156 1.00 85.00 96 VAL A N 1
ATOM 787 C CA . VAL A 1 96 ? 5.204 5.838 -5.441 1.00 85.00 96 VAL A CA 1
ATOM 788 C C . VAL A 1 96 ? 6.686 5.534 -5.589 1.00 85.00 96 VAL A C 1
ATOM 790 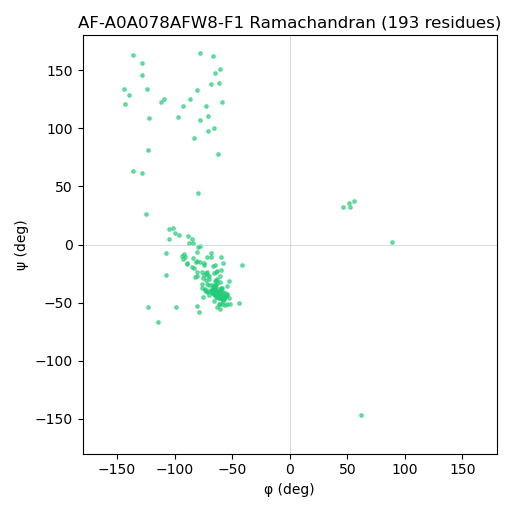O O . VAL A 1 96 ? 7.227 5.657 -6.688 1.00 85.00 96 VAL A O 1
ATOM 793 N N . THR A 1 97 ? 7.344 5.115 -4.507 1.00 87.94 97 THR A N 1
ATOM 794 C CA . THR A 1 97 ? 8.798 4.908 -4.472 1.00 87.94 97 THR A CA 1
ATOM 795 C C . THR A 1 97 ? 9.230 3.816 -5.445 1.00 87.94 97 THR A C 1
ATOM 797 O O . THR A 1 97 ? 10.062 4.062 -6.322 1.00 87.94 97 THR A O 1
ATOM 800 N N . GLN A 1 98 ? 8.635 2.628 -5.343 1.00 86.19 98 GLN A N 1
ATOM 801 C CA . GLN A 1 98 ? 8.994 1.494 -6.190 1.00 86.19 98 GLN A CA 1
ATOM 802 C C . GLN A 1 98 ? 8.668 1.779 -7.662 1.00 86.19 98 GLN A C 1
ATOM 804 O O . GLN A 1 98 ? 9.504 1.577 -8.545 1.00 86.19 98 GLN A O 1
ATOM 809 N N . ARG A 1 99 ? 7.495 2.361 -7.944 1.00 83.06 99 ARG A N 1
ATOM 810 C CA . ARG A 1 99 ? 7.105 2.734 -9.312 1.00 83.06 99 ARG A CA 1
ATOM 811 C C . ARG A 1 99 ? 8.053 3.758 -9.934 1.00 83.06 99 ARG A C 1
ATOM 813 O O . ARG A 1 99 ? 8.413 3.626 -11.103 1.00 83.06 99 ARG A O 1
ATOM 820 N N . ARG A 1 100 ? 8.501 4.749 -9.161 1.00 85.25 100 ARG A N 1
ATOM 821 C CA . ARG A 1 100 ? 9.473 5.749 -9.618 1.00 85.25 100 ARG A CA 1
ATOM 822 C C . ARG A 1 100 ? 10.821 5.119 -9.968 1.00 85.25 100 ARG A C 1
ATOM 824 O O . ARG A 1 100 ? 11.401 5.495 -10.985 1.00 85.25 100 ARG A O 1
ATOM 831 N N . ARG A 1 101 ? 11.312 4.174 -9.154 1.00 86.19 101 ARG A N 1
ATOM 832 C CA . ARG A 1 101 ? 12.546 3.417 -9.443 1.00 86.19 101 ARG A CA 1
ATOM 833 C C . ARG A 1 101 ? 12.426 2.682 -10.779 1.00 86.19 101 ARG A C 1
ATOM 835 O O . ARG A 1 101 ? 13.278 2.845 -11.642 1.00 86.19 101 ARG A O 1
ATOM 842 N N . ILE A 1 102 ? 11.303 1.999 -11.002 1.00 82.94 102 ILE A N 1
ATOM 843 C CA . ILE A 1 102 ? 11.041 1.256 -12.244 1.00 82.94 102 ILE A CA 1
ATOM 844 C C . ILE A 1 102 ? 11.070 2.166 -13.477 1.00 82.94 102 ILE A C 1
ATOM 846 O O . ILE A 1 102 ? 11.715 1.811 -14.462 1.00 82.94 102 ILE A O 1
ATOM 850 N N . ILE A 1 103 ? 10.416 3.334 -13.424 1.00 79.88 103 ILE A N 1
ATOM 851 C CA . ILE A 1 103 ? 10.400 4.296 -14.543 1.00 79.88 103 ILE A CA 1
ATOM 852 C C . ILE A 1 103 ? 11.816 4.778 -14.872 1.00 79.88 103 ILE A C 1
ATOM 854 O O . ILE A 1 103 ? 12.183 4.825 -16.044 1.00 79.88 103 ILE A O 1
ATOM 858 N N . LYS A 1 104 ? 12.621 5.091 -13.848 1.00 81.81 104 LYS A N 1
ATOM 859 C CA . LYS A 1 104 ? 14.018 5.503 -14.037 1.00 81.81 104 LYS A CA 1
ATOM 860 C C . LYS A 1 104 ? 14.869 4.405 -14.661 1.00 81.81 104 LYS A C 1
ATOM 862 O O . LYS A 1 104 ? 15.637 4.679 -15.575 1.00 81.81 104 LYS A O 1
ATOM 867 N N . ASP A 1 105 ? 14.726 3.176 -14.178 1.00 79.69 105 ASP A N 1
ATOM 868 C CA . ASP A 1 105 ? 15.561 2.058 -14.615 1.00 79.69 105 ASP A CA 1
ATOM 869 C C . ASP A 1 105 ? 15.220 1.573 -16.028 1.00 79.69 105 ASP A C 1
ATOM 871 O O . ASP A 1 105 ? 16.046 0.929 -16.668 1.00 79.69 105 ASP A O 1
ATOM 875 N N . GLN A 1 106 ? 13.993 1.803 -16.501 1.00 73.31 106 GLN A N 1
ATOM 876 C CA . GLN A 1 106 ? 13.564 1.398 -17.844 1.00 73.31 106 GLN A CA 1
ATOM 877 C C . GLN A 1 106 ? 13.878 2.452 -18.921 1.00 73.31 106 GLN A C 1
ATOM 879 O O . GLN A 1 106 ? 13.528 2.227 -20.076 1.00 73.31 106 GLN A O 1
ATOM 884 N N . ASP A 1 107 ? 14.513 3.577 -18.557 1.00 65.19 107 ASP A N 1
ATOM 885 C CA . ASP A 1 107 ? 14.779 4.730 -19.441 1.00 65.19 107 ASP A CA 1
ATOM 886 C C . ASP A 1 107 ? 13.541 5.141 -20.262 1.00 65.19 107 ASP A C 1
ATOM 888 O O . ASP A 1 107 ? 13.609 5.577 -21.413 1.00 65.19 107 ASP A O 1
ATOM 892 N N . ILE A 1 108 ? 12.358 4.951 -19.670 1.00 64.19 108 ILE A N 1
ATOM 893 C CA . ILE A 1 108 ? 11.107 5.371 -20.283 1.00 64.19 108 ILE A CA 1
ATOM 894 C C . ILE A 1 108 ? 11.130 6.889 -20.209 1.00 64.19 108 ILE A C 1
ATOM 896 O O . ILE A 1 108 ? 11.025 7.445 -19.115 1.00 64.19 108 ILE A O 1
ATOM 900 N N . GLN A 1 109 ? 11.266 7.553 -21.362 1.00 55.97 109 GLN A N 1
ATOM 901 C CA . GLN A 1 109 ? 11.154 9.008 -21.491 1.00 55.97 109 GLN A CA 1
ATOM 902 C C . GLN A 1 109 ? 9.744 9.468 -21.101 1.00 55.97 109 GLN A C 1
ATOM 904 O O . GLN A 1 109 ? 8.879 9.732 -21.933 1.00 55.97 109 GLN A O 1
ATOM 909 N N . ASN A 1 110 ? 9.497 9.533 -19.799 1.00 67.44 110 ASN A N 1
ATOM 910 C CA . ASN A 1 110 ? 8.289 10.065 -19.206 1.00 67.44 110 ASN A CA 1
ATOM 911 C C . ASN A 1 110 ? 8.673 10.943 -18.015 1.00 67.44 110 ASN A C 1
ATOM 913 O O . ASN A 1 110 ? 8.336 10.672 -16.859 1.00 67.44 110 ASN A O 1
ATOM 917 N N . ASP A 1 111 ? 9.394 12.019 -18.337 1.00 71.44 111 ASP A N 1
ATOM 918 C CA . ASP A 1 111 ? 9.869 13.034 -17.392 1.00 71.44 111 ASP A CA 1
ATOM 919 C C . ASP A 1 111 ? 8.730 13.589 -16.526 1.00 71.44 111 ASP A C 1
ATOM 921 O O . ASP A 1 111 ? 8.927 13.912 -15.358 1.00 71.44 111 ASP A O 1
ATOM 925 N N . GLN A 1 112 ? 7.510 13.650 -17.071 1.00 75.38 112 GLN A N 1
ATOM 926 C CA . GLN A 1 112 ? 6.325 14.104 -16.342 1.00 75.38 112 GLN A CA 1
ATOM 927 C C . GLN A 1 112 ? 5.917 13.133 -15.228 1.00 75.38 112 GLN A C 1
ATOM 929 O O . GLN A 1 112 ? 5.595 13.570 -14.123 1.00 75.38 112 GLN A O 1
ATOM 934 N N . SER A 1 113 ? 5.955 11.824 -15.483 1.00 73.81 113 SER A N 1
ATOM 935 C CA . SER A 1 113 ? 5.605 10.813 -14.478 1.00 73.81 113 SER A CA 1
ATOM 936 C C . SER A 1 113 ? 6.675 10.676 -13.407 1.00 73.81 113 SER A C 1
ATOM 938 O O . SER A 1 113 ? 6.341 10.563 -12.229 1.00 73.81 113 SER A O 1
ATOM 940 N N . GLU A 1 114 ? 7.956 10.725 -13.787 1.00 81.62 114 GLU A N 1
ATOM 941 C CA . GLU A 1 114 ? 9.048 10.732 -12.806 1.00 81.62 114 GLU A CA 1
ATOM 942 C C . GLU A 1 114 ? 8.958 11.963 -11.905 1.00 81.62 114 GLU A C 1
ATOM 944 O O . GLU A 1 114 ? 9.027 11.815 -10.683 1.00 81.62 114 GLU A O 1
ATOM 949 N N . ALA A 1 115 ? 8.732 13.147 -12.484 1.00 81.00 115 ALA A N 1
ATOM 950 C CA . ALA A 1 115 ? 8.571 14.385 -11.731 1.00 81.00 115 ALA A CA 1
ATOM 951 C C . ALA A 1 115 ? 7.363 14.326 -10.786 1.00 81.00 115 ALA A C 1
ATOM 953 O O . ALA A 1 115 ? 7.494 14.663 -9.609 1.00 81.00 115 ALA A O 1
ATOM 954 N N . TYR A 1 116 ? 6.217 13.830 -11.261 1.00 81.06 116 TYR A N 1
ATOM 955 C CA . TYR A 1 116 ? 5.025 13.672 -10.431 1.00 81.06 116 TYR A CA 1
ATOM 956 C C . TYR A 1 116 ? 5.267 12.721 -9.252 1.00 81.06 116 TYR A C 1
ATOM 958 O O . TYR A 1 116 ? 5.014 13.083 -8.104 1.00 81.06 116 TYR A O 1
ATOM 966 N N . LEU A 1 117 ? 5.806 11.522 -9.505 1.00 82.94 117 LEU A N 1
ATOM 967 C CA . LEU A 1 117 ? 6.078 10.551 -8.441 1.00 82.94 117 LEU A CA 1
ATOM 968 C C . LEU A 1 117 ? 7.144 11.061 -7.467 1.00 82.94 117 LEU A C 1
ATOM 970 O O . LEU A 1 117 ? 7.048 10.815 -6.268 1.00 82.94 117 LEU A O 1
ATOM 974 N N . LYS A 1 118 ? 8.134 11.814 -7.955 1.00 86.88 118 LYS A N 1
ATOM 975 C CA . LYS A 1 118 ? 9.130 12.489 -7.115 1.00 86.88 118 LYS A CA 1
ATOM 976 C C . LYS A 1 118 ? 8.487 13.516 -6.187 1.00 86.88 118 LYS A C 1
ATOM 978 O O . LYS A 1 118 ? 8.926 13.650 -5.047 1.00 86.88 118 LYS A O 1
ATOM 983 N N . ASP A 1 119 ? 7.483 14.250 -6.651 1.00 83.62 119 ASP A N 1
ATOM 984 C CA . ASP A 1 119 ? 6.756 15.202 -5.812 1.00 83.62 119 ASP A CA 1
ATOM 985 C C . ASP A 1 119 ? 5.834 14.493 -4.817 1.00 83.62 119 ASP A C 1
ATOM 987 O O . ASP A 1 119 ? 5.814 14.869 -3.645 1.00 83.62 119 ASP A O 1
ATOM 991 N N . CYS A 1 120 ? 5.167 13.408 -5.222 1.00 84.06 120 CYS A N 1
ATOM 992 C CA . CYS A 1 120 ? 4.435 12.544 -4.296 1.00 84.06 120 CYS A CA 1
ATOM 993 C C . CYS A 1 120 ? 5.343 12.001 -3.188 1.00 84.06 120 CYS A C 1
ATOM 995 O O . CYS A 1 120 ? 4.978 12.084 -2.019 1.00 84.06 120 CYS A O 1
ATOM 997 N N . GLU A 1 121 ? 6.535 11.509 -3.530 1.00 87.25 121 GLU A N 1
ATOM 998 C CA . GLU A 1 121 ? 7.483 10.942 -2.567 1.00 87.25 121 GLU A CA 1
ATOM 999 C C . GLU A 1 121 ? 7.911 11.960 -1.500 1.00 87.25 121 GLU A C 1
ATOM 1001 O O . GLU A 1 121 ? 7.975 11.630 -0.318 1.00 87.25 121 GLU A O 1
ATOM 1006 N N . LYS A 1 122 ? 8.111 13.231 -1.879 1.00 87.69 122 LYS A N 1
ATOM 1007 C CA . LYS A 1 122 ? 8.400 14.314 -0.917 1.00 87.69 122 LYS A CA 1
ATOM 1008 C C . LYS A 1 122 ? 7.244 14.580 0.047 1.00 87.69 122 LYS A C 1
ATOM 1010 O O . LYS A 1 122 ? 7.476 15.037 1.163 1.00 87.69 122 LYS A O 1
ATOM 1015 N N . LEU A 1 123 ? 6.009 14.346 -0.391 1.00 85.56 123 LEU A N 1
ATOM 1016 C CA . LEU A 1 123 ? 4.800 14.622 0.382 1.00 85.56 123 LEU A CA 1
ATOM 1017 C C . LEU A 1 123 ? 4.322 13.416 1.198 1.00 85.56 123 LEU A C 1
ATOM 1019 O O . LEU A 1 123 ? 3.481 13.602 2.077 1.00 85.56 123 LEU A O 1
ATOM 1023 N N . MET A 1 124 ? 4.853 12.212 0.953 1.00 85.94 124 MET A N 1
ATOM 1024 C CA . MET A 1 124 ? 4.368 10.952 1.532 1.00 85.94 124 MET A CA 1
ATOM 1025 C C . MET A 1 124 ? 4.229 10.988 3.054 1.00 85.94 124 MET A C 1
ATOM 1027 O O . MET A 1 124 ? 3.154 10.679 3.556 1.00 85.94 124 MET A O 1
ATOM 1031 N N . GLU A 1 125 ? 5.262 11.397 3.796 1.00 89.19 125 GLU A N 1
ATOM 1032 C CA . GLU A 1 125 ? 5.184 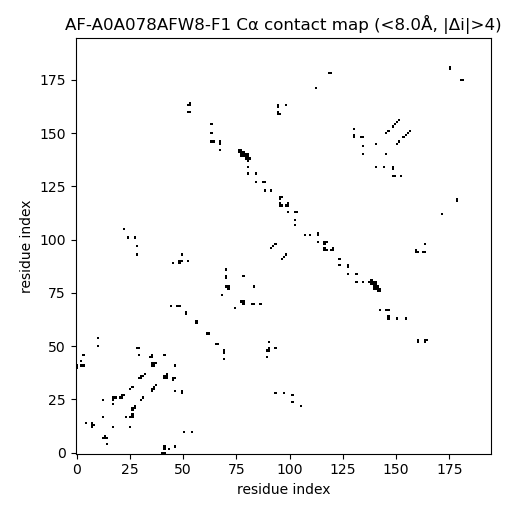11.424 5.267 1.00 89.19 125 GLU A CA 1
ATOM 1033 C C . GLU A 1 125 ? 4.128 12.424 5.759 1.00 89.19 125 GLU A C 1
ATOM 1035 O O . GLU A 1 125 ? 3.320 12.089 6.619 1.00 89.19 125 GLU A O 1
ATOM 1040 N N . SER A 1 126 ? 4.030 13.607 5.142 1.00 87.38 126 SER A N 1
ATOM 1041 C CA . SER A 1 126 ? 2.982 14.575 5.497 1.00 87.38 126 SER A CA 1
ATOM 1042 C C . SER A 1 126 ? 1.576 14.074 5.145 1.00 87.38 126 SER A C 1
ATOM 1044 O O . SER A 1 126 ? 0.624 14.299 5.889 1.00 87.38 126 SER A O 1
ATOM 1046 N N . ALA A 1 127 ? 1.425 13.358 4.026 1.00 86.56 127 ALA A N 1
ATOM 1047 C CA . ALA A 1 127 ? 0.166 12.746 3.627 1.00 86.56 127 ALA A CA 1
ATOM 1048 C C . ALA A 1 127 ? -0.225 11.609 4.579 1.00 86.56 127 ALA A C 1
ATOM 1050 O O . ALA A 1 127 ? -1.396 11.493 4.938 1.00 86.56 127 ALA A O 1
ATOM 1051 N N . LEU A 1 128 ? 0.752 10.818 5.024 1.00 89.00 128 LEU A N 1
ATOM 1052 C CA . LEU A 1 128 ? 0.581 9.771 6.021 1.00 89.00 128 LEU A CA 1
ATOM 1053 C C . LEU A 1 128 ? 0.178 10.360 7.376 1.00 89.00 128 LEU A C 1
ATOM 1055 O O . LEU A 1 128 ? -0.775 9.881 7.977 1.00 89.00 128 LEU A O 1
ATOM 1059 N N . ASP A 1 129 ? 0.830 11.429 7.832 1.00 89.94 129 ASP A N 1
ATOM 1060 C CA . ASP A 1 129 ? 0.460 12.124 9.070 1.00 89.94 129 ASP A CA 1
ATOM 1061 C C . ASP A 1 129 ? -0.973 12.657 9.010 1.00 89.94 129 ASP A C 1
ATOM 1063 O O . ASP A 1 129 ? -1.757 12.431 9.934 1.00 89.94 129 ASP A O 1
ATOM 1067 N N . ARG A 1 130 ? -1.351 13.287 7.888 1.00 88.75 130 ARG A N 1
ATOM 1068 C CA . ARG A 1 130 ? -2.728 13.740 7.645 1.00 88.75 130 ARG A CA 1
ATOM 1069 C C . ARG A 1 130 ? -3.713 12.573 7.704 1.00 88.75 130 ARG A C 1
ATOM 1071 O O . ARG A 1 130 ? -4.672 12.640 8.466 1.00 88.75 130 ARG A O 1
ATOM 1078 N N . LEU A 1 131 ? -3.457 11.490 6.970 1.00 89.31 131 LEU A N 1
ATOM 1079 C CA . LEU A 1 131 ? -4.301 10.292 6.975 1.00 89.31 131 LEU A CA 1
ATOM 1080 C C . LEU A 1 131 ? -4.463 9.710 8.385 1.00 89.31 131 LEU A C 1
ATOM 1082 O O . LEU A 1 131 ? -5.573 9.391 8.801 1.00 89.31 131 LEU A O 1
ATOM 1086 N N . ILE A 1 132 ? -3.367 9.594 9.135 1.00 93.50 132 ILE A N 1
ATOM 1087 C CA . ILE A 1 132 ? -3.387 9.005 10.473 1.00 93.50 132 ILE A CA 1
ATOM 1088 C C . ILE A 1 132 ? -4.102 9.907 11.481 1.00 93.50 132 ILE A C 1
ATOM 1090 O O . ILE A 1 132 ? -4.836 9.404 12.330 1.00 93.50 132 ILE A O 1
ATOM 1094 N N . SER A 1 133 ? -3.990 11.229 11.344 1.00 93.12 133 SER A N 1
ATOM 1095 C CA . SER A 1 133 ? -4.752 12.172 12.171 1.00 93.12 133 SER A CA 1
ATOM 1096 C C . SER A 1 133 ? -6.270 12.076 11.976 1.00 93.12 133 SER A C 1
ATOM 1098 O O . SER A 1 133 ? -7.017 12.396 12.899 1.00 93.12 133 SER A O 1
ATOM 1100 N N . CYS A 1 134 ? -6.754 11.563 10.835 1.00 93.06 134 CYS A N 1
ATOM 1101 C CA . CYS A 1 134 ? -8.186 11.328 10.615 1.00 93.06 134 CYS A CA 1
ATOM 1102 C C . CYS A 1 134 ? -8.778 10.257 11.547 1.00 93.06 134 CYS A C 1
ATOM 1104 O O . CYS A 1 134 ? -9.993 10.217 11.726 1.00 93.06 134 CYS A O 1
ATOM 1106 N N . PHE A 1 135 ? -7.946 9.418 12.172 1.00 93.50 135 PHE A N 1
ATOM 1107 C CA . PHE A 1 135 ? -8.385 8.474 13.204 1.00 93.50 135 PHE A CA 1
ATOM 1108 C C . PHE A 1 135 ? -8.562 9.120 14.592 1.00 93.50 135 PHE A C 1
ATOM 1110 O O . PHE A 1 135 ? -9.046 8.461 15.516 1.00 93.50 135 PHE A O 1
ATOM 1117 N N . GLY A 1 136 ? -8.188 10.395 14.754 1.00 93.69 136 GLY A N 1
ATOM 1118 C CA . GLY A 1 136 ? -8.223 11.110 16.030 1.00 93.69 136 GLY A CA 1
ATOM 1119 C C . GLY A 1 136 ? -7.310 10.480 17.085 1.00 93.69 136 GLY A C 1
ATOM 1120 O O . GLY A 1 136 ? -6.276 9.890 16.765 1.00 93.69 136 GLY A O 1
ATOM 1121 N N . ASP A 1 137 ? -7.719 10.560 18.352 1.00 95.12 137 ASP A N 1
ATOM 1122 C CA . ASP A 1 137 ? -6.933 10.081 19.502 1.00 95.12 137 ASP A CA 1
ATOM 1123 C C . ASP A 1 137 ? -7.096 8.574 19.787 1.00 95.12 137 ASP A C 1
ATOM 1125 O O . ASP A 1 137 ? -6.519 8.049 20.734 1.00 95.12 137 ASP A O 1
ATOM 1129 N N . LYS A 1 138 ? -7.882 7.839 18.985 1.00 94.44 138 LYS A N 1
ATOM 1130 C CA . LYS A 1 138 ? -8.126 6.401 19.201 1.00 94.44 138 LYS A CA 1
ATOM 1131 C C . LYS A 1 138 ? -6.900 5.567 18.854 1.00 94.44 138 LYS A C 1
ATOM 1133 O O . LYS A 1 138 ? -6.512 5.569 17.696 1.00 94.44 138 LYS A O 1
ATOM 1138 N N . GLU A 1 139 ? -6.323 4.825 19.788 1.00 96.50 139 GLU A N 1
ATOM 1139 C CA . GLU A 1 139 ? -5.162 3.968 19.484 1.00 96.50 139 GLU A CA 1
ATOM 1140 C C . GLU A 1 139 ? -5.542 2.618 18.872 1.00 96.50 139 GLU A C 1
ATOM 1142 O O . GLU A 1 139 ? -4.792 2.092 18.053 1.00 96.50 139 GLU A O 1
ATOM 1147 N N . ASP A 1 140 ? -6.735 2.114 19.180 1.00 97.69 140 ASP A N 1
ATOM 1148 C CA . ASP A 1 140 ? -7.289 0.892 18.605 1.00 97.69 140 ASP A CA 1
ATOM 1149 C C . ASP A 1 140 ? -8.439 1.230 17.656 1.00 97.69 140 ASP A C 1
ATOM 1151 O O . ASP A 1 140 ? -9.397 1.922 18.015 1.00 97.69 140 ASP A O 1
ATOM 1155 N N . ILE A 1 141 ? -8.327 0.756 16.419 1.00 97.94 141 ILE A N 1
ATOM 1156 C CA . ILE A 1 141 ? -9.216 1.114 15.318 1.00 97.94 141 ILE A CA 1
ATOM 1157 C C . ILE A 1 141 ? -10.054 -0.099 14.931 1.00 97.94 141 ILE A C 1
ATOM 1159 O O . ILE A 1 141 ? -9.516 -1.148 14.576 1.00 97.94 141 ILE A O 1
ATOM 1163 N N . ASP A 1 142 ? -11.373 0.056 14.985 1.00 97.69 142 ASP A N 1
ATOM 1164 C CA . ASP A 1 142 ? -12.327 -0.938 14.500 1.00 97.69 142 ASP A CA 1
ATOM 1165 C C . ASP A 1 142 ? -12.464 -0.911 12.965 1.00 97.69 142 ASP A C 1
ATOM 1167 O O . ASP A 1 142 ? -12.065 0.042 12.286 1.00 97.69 142 ASP A O 1
ATOM 1171 N N . ARG A 1 143 ? -13.065 -1.969 12.407 1.00 96.12 143 ARG A N 1
ATOM 1172 C CA . ARG A 1 143 ? -13.269 -2.118 10.957 1.00 96.12 143 ARG A CA 1
ATOM 1173 C C . ARG A 1 143 ? -14.038 -0.951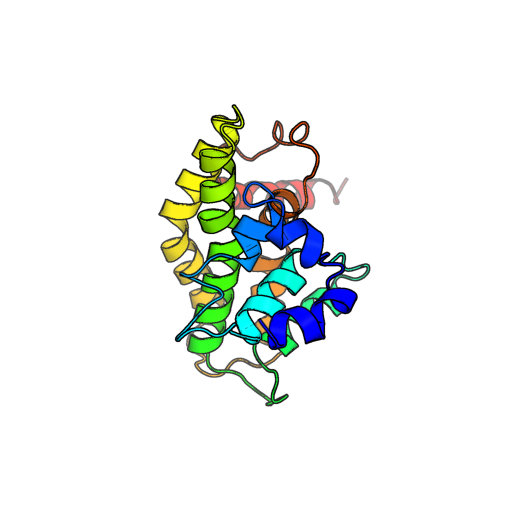 10.343 1.00 96.12 143 ARG A C 1
ATOM 1175 O O . ARG A 1 143 ? -13.707 -0.517 9.243 1.00 96.12 143 ARG A O 1
ATOM 1182 N N . THR A 1 144 ? -15.074 -0.467 11.018 1.00 95.69 144 THR A N 1
ATOM 1183 C CA . THR A 1 144 ? -15.962 0.570 10.481 1.00 95.69 144 THR A CA 1
ATOM 1184 C C . THR A 1 144 ? -15.204 1.878 10.314 1.00 95.69 144 THR A C 1
ATOM 1186 O O . THR A 1 144 ? -15.223 2.464 9.234 1.00 95.69 144 THR A O 1
ATOM 1189 N N . LEU A 1 145 ? -14.477 2.304 11.348 1.00 95.75 145 LEU A N 1
ATOM 1190 C CA . LEU A 1 145 ? -13.652 3.505 11.296 1.00 95.75 145 LEU A CA 1
ATOM 1191 C C . LEU A 1 145 ? -12.488 3.350 10.309 1.00 95.75 145 LEU A C 1
ATOM 1193 O O . LEU A 1 145 ? -12.186 4.287 9.571 1.00 95.75 145 LEU A O 1
ATOM 1197 N N . PHE A 1 146 ? -11.860 2.171 10.258 1.00 95.62 146 PHE A N 1
ATOM 1198 C CA . PHE A 1 146 ? -10.832 1.868 9.264 1.00 95.62 146 PHE A CA 1
ATOM 1199 C C . PHE A 1 146 ? -11.340 2.064 7.839 1.00 95.62 146 PHE A C 1
ATOM 1201 O O . PHE A 1 146 ? -10.714 2.786 7.066 1.00 95.62 146 PHE A O 1
ATOM 1208 N N . ILE A 1 147 ? -12.474 1.452 7.497 1.00 92.50 147 ILE A N 1
ATOM 1209 C CA . ILE A 1 147 ? -13.064 1.554 6.162 1.00 92.50 147 ILE A CA 1
ATOM 1210 C C . ILE A 1 147 ? -13.494 2.992 5.871 1.00 92.50 147 ILE A C 1
ATOM 1212 O O . ILE A 1 147 ? -13.263 3.473 4.764 1.00 92.50 147 ILE A O 1
ATOM 1216 N N . ASP A 1 148 ? -14.058 3.703 6.849 1.00 90.75 148 ASP A N 1
ATOM 1217 C CA . ASP A 1 148 ? -14.468 5.093 6.658 1.00 90.75 148 ASP A CA 1
ATOM 1218 C C . ASP A 1 148 ? -13.276 5.987 6.294 1.00 90.75 148 ASP A C 1
ATOM 1220 O O . ASP A 1 148 ? -13.341 6.746 5.331 1.00 90.75 148 ASP A O 1
ATOM 1224 N N . VAL A 1 149 ? -12.152 5.846 7.000 1.00 91.06 149 VAL A N 1
ATOM 1225 C CA . VAL A 1 149 ? -10.953 6.657 6.758 1.00 91.06 149 VAL A CA 1
ATOM 1226 C C . VAL A 1 149 ? -10.173 6.150 5.540 1.00 91.06 149 VAL A C 1
ATOM 1228 O O . VAL A 1 149 ? -9.990 6.881 4.566 1.00 91.06 149 VAL A O 1
ATOM 1231 N N . MET A 1 150 ? -9.732 4.892 5.535 1.00 88.19 150 MET A N 1
ATOM 1232 C CA . MET A 1 150 ? -8.923 4.346 4.438 1.00 88.19 150 MET A CA 1
ATOM 1233 C C . MET A 1 150 ? -9.715 4.276 3.134 1.00 88.19 150 MET A C 1
ATOM 1235 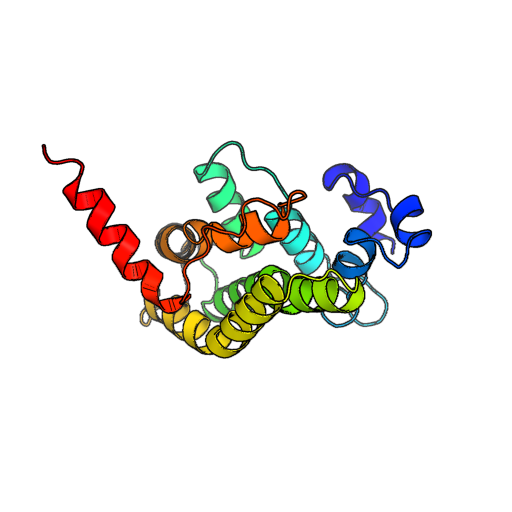O O . MET A 1 150 ? -9.194 4.618 2.075 1.00 88.19 150 MET A O 1
ATOM 1239 N N . GLY A 1 151 ? -10.995 3.913 3.186 1.00 79.56 151 GLY A N 1
ATOM 1240 C CA . GLY A 1 151 ? -11.860 3.912 2.012 1.00 79.56 151 GLY A CA 1
ATOM 1241 C C . GLY A 1 151 ? -12.006 5.304 1.398 1.00 79.56 151 GLY A C 1
ATOM 1242 O O . GLY A 1 151 ? -11.844 5.458 0.186 1.00 79.56 151 GLY A O 1
ATOM 1243 N N . LYS A 1 152 ? -12.247 6.339 2.217 1.00 74.88 152 LYS A N 1
ATOM 1244 C CA . LYS A 1 152 ? -12.445 7.711 1.719 1.00 74.88 152 LYS A CA 1
ATOM 1245 C C . LYS A 1 152 ? -11.165 8.415 1.296 1.00 74.88 152 LYS A C 1
ATOM 1247 O O . LYS A 1 152 ? -11.220 9.183 0.343 1.00 74.88 152 LYS A O 1
ATOM 1252 N N . TYR A 1 153 ? -10.054 8.208 1.995 1.00 74.56 153 TYR A N 1
ATOM 1253 C CA . TYR A 1 153 ? -8.838 9.004 1.792 1.00 74.56 153 TYR A CA 1
ATOM 1254 C C . TYR A 1 153 ? -7.718 8.239 1.094 1.00 74.56 153 TYR A C 1
ATOM 1256 O O . TYR A 1 153 ? -6.888 8.852 0.429 1.00 74.56 153 TYR A O 1
ATOM 1264 N N . PHE A 1 154 ? -7.684 6.912 1.207 1.00 72.94 154 PHE A N 1
ATOM 1265 C CA . PHE A 1 154 ? -6.676 6.093 0.541 1.00 72.94 154 PHE A CA 1
ATOM 1266 C C . PHE A 1 154 ? -7.227 5.489 -0.758 1.00 72.94 154 PHE A C 1
ATOM 1268 O O . PHE A 1 154 ? -6.677 5.728 -1.831 1.00 72.94 154 PHE A O 1
ATOM 1275 N N . LEU A 1 155 ? -8.369 4.793 -0.701 1.00 65.12 155 LEU A N 1
ATOM 1276 C CA . LEU A 1 155 ? -8.924 4.073 -1.857 1.00 65.12 155 LEU A CA 1
ATOM 1277 C C . LEU A 1 155 ? -9.595 4.976 -2.896 1.00 65.12 155 LEU A C 1
ATOM 1279 O O . LEU A 1 155 ? -9.477 4.713 -4.092 1.00 65.12 155 LEU A O 1
ATOM 1283 N N . ARG A 1 156 ? -10.245 6.076 -2.482 1.00 55.03 156 ARG A N 1
ATOM 1284 C CA . ARG A 1 156 ? -10.721 7.104 -3.434 1.00 55.03 156 ARG A CA 1
ATOM 1285 C C . ARG A 1 156 ? -9.582 7.839 -4.127 1.00 55.03 156 ARG A C 1
ATOM 1287 O O . ARG A 1 156 ? -9.782 8.390 -5.209 1.00 55.03 156 ARG A O 1
ATOM 1294 N N . THR A 1 157 ? -8.369 7.785 -3.584 1.00 55.56 157 THR A N 1
ATOM 1295 C CA . THR A 1 157 ? -7.154 8.289 -4.239 1.00 55.56 157 THR A CA 1
ATOM 1296 C C . THR A 1 157 ? -6.650 7.280 -5.278 1.00 55.56 157 THR A C 1
ATOM 1298 O O . THR A 1 157 ? -5.454 7.038 -5.415 1.00 55.56 157 THR A O 1
ATOM 1301 N N . TYR A 1 158 ? -7.605 6.760 -6.065 1.00 50.44 158 TYR A N 1
ATOM 1302 C CA . TYR A 1 158 ? -7.551 5.812 -7.188 1.00 50.44 158 TYR A CA 1
ATOM 1303 C C . TYR A 1 158 ? -6.383 6.033 -8.162 1.00 50.44 158 TYR A C 1
ATOM 1305 O O . TYR A 1 158 ? -6.020 5.131 -8.907 1.00 50.44 158 TYR A O 1
ATOM 1313 N N . LEU A 1 159 ? -5.768 7.219 -8.119 1.00 49.09 159 LEU A N 1
ATOM 1314 C CA . LEU A 1 159 ? -4.514 7.569 -8.776 1.00 49.09 159 LEU A CA 1
ATOM 1315 C C . LEU A 1 159 ? -3.458 6.482 -8.611 1.00 49.09 159 LEU A C 1
ATOM 1317 O O . LEU A 1 159 ? -2.921 6.033 -9.610 1.00 49.09 159 LEU A O 1
ATOM 1321 N N . ILE A 1 160 ? -3.205 6.014 -7.388 1.00 50.25 160 ILE A N 1
ATOM 1322 C CA . ILE A 1 160 ? -2.161 5.018 -7.110 1.00 50.25 160 ILE A CA 1
ATOM 1323 C C . ILE A 1 160 ? -2.388 3.717 -7.898 1.00 50.25 160 ILE A C 1
ATOM 1325 O O . ILE A 1 160 ? -1.473 3.225 -8.554 1.00 50.25 160 ILE A O 1
ATOM 1329 N N . ARG A 1 161 ? -3.620 3.194 -7.896 1.00 49.06 161 ARG A N 1
ATOM 1330 C CA . ARG A 1 161 ? -3.977 1.984 -8.647 1.00 49.06 161 ARG A CA 1
ATOM 1331 C C . ARG A 1 161 ? -3.851 2.212 -10.153 1.00 49.06 161 ARG A C 1
ATOM 1333 O O . ARG A 1 161 ? -3.281 1.376 -10.843 1.00 49.06 161 ARG A O 1
ATOM 1340 N N . THR A 1 162 ? -4.314 3.357 -10.652 1.00 47.72 162 THR A N 1
ATOM 1341 C CA . THR A 1 162 ? -4.166 3.732 -12.063 1.00 47.72 162 THR A CA 1
ATOM 1342 C C . THR A 1 162 ? -2.685 3.833 -12.463 1.00 47.72 162 THR A C 1
ATOM 1344 O O . THR A 1 162 ? -2.302 3.315 -13.502 1.00 47.72 162 THR A O 1
ATOM 1347 N N . TYR A 1 163 ? -1.806 4.385 -11.623 1.00 51.28 163 TYR A N 1
ATOM 1348 C CA . TYR A 1 163 ? -0.361 4.455 -11.901 1.00 51.28 163 TYR A CA 1
ATOM 1349 C C . TYR A 1 163 ? 0.346 3.096 -11.917 1.00 51.28 163 TYR A C 1
ATOM 1351 O O . TYR A 1 163 ? 1.299 2.900 -12.680 1.00 51.28 163 TYR A O 1
ATOM 1359 N N . ILE A 1 164 ? -0.102 2.177 -11.061 1.00 49.00 164 ILE A N 1
ATOM 1360 C CA . ILE A 1 164 ? 0.425 0.816 -10.955 1.00 49.00 164 ILE A CA 1
ATOM 1361 C C . ILE A 1 164 ? -0.056 -0.052 -12.129 1.00 49.00 164 ILE A C 1
ATOM 1363 O O . ILE A 1 164 ? 0.743 -0.769 -12.726 1.00 49.00 164 ILE A O 1
ATOM 1367 N N . GLN A 1 165 ? -1.347 0.025 -12.473 1.00 48.81 165 GLN A N 1
ATOM 1368 C CA . GLN A 1 165 ? -1.991 -0.862 -13.449 1.00 48.81 165 GLN A CA 1
ATOM 1369 C C . GLN A 1 165 ? -1.931 -0.366 -14.900 1.00 48.81 165 GLN A C 1
ATOM 1371 O O . GLN A 1 165 ? -2.164 -1.168 -15.806 1.00 48.81 165 GLN A O 1
ATOM 1376 N N . LEU A 1 166 ? -1.639 0.916 -15.164 1.00 47.12 166 LEU A N 1
ATOM 1377 C CA . LEU A 1 166 ? -1.552 1.416 -16.537 1.00 47.12 166 LEU A CA 1
ATOM 1378 C C . LEU A 1 166 ? -0.375 0.766 -17.281 1.00 47.12 166 LEU A C 1
ATOM 1380 O O . LEU A 1 166 ? 0.783 1.172 -17.165 1.00 47.12 166 LEU A O 1
ATOM 1384 N N . ARG A 1 167 ? -0.736 -0.234 -18.092 1.00 43.28 167 ARG A N 1
ATOM 1385 C CA . ARG A 1 167 ? -0.003 -0.711 -19.268 1.00 43.28 167 ARG A CA 1
ATOM 1386 C C . ARG A 1 167 ? -0.007 0.311 -20.419 1.00 43.28 167 ARG A C 1
ATOM 1388 O O . ARG A 1 167 ? 0.747 0.118 -21.360 1.00 43.28 167 ARG A O 1
ATOM 1395 N N . ASP A 1 168 ? -0.771 1.405 -20.307 1.00 40.66 168 ASP A N 1
ATOM 1396 C CA . ASP A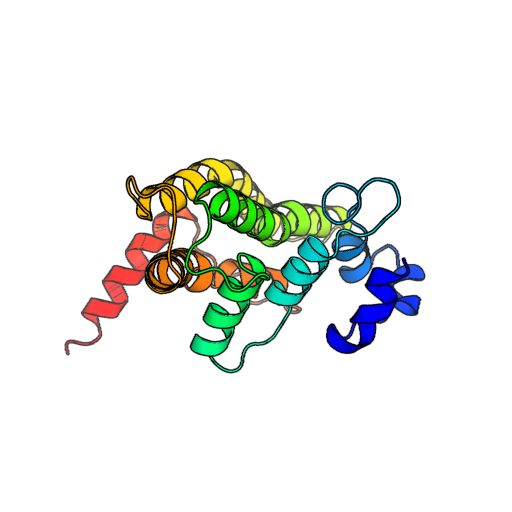 1 168 ? -0.829 2.491 -21.294 1.00 40.66 168 ASP A CA 1
ATOM 1397 C C . ASP A 1 168 ? -0.460 3.845 -20.677 1.00 40.66 168 ASP A C 1
ATOM 1399 O O . ASP A 1 168 ? -1.215 4.455 -19.916 1.00 40.66 168 ASP A O 1
ATOM 1403 N N . PHE A 1 169 ? 0.717 4.340 -21.053 1.00 42.50 169 PHE A N 1
ATOM 1404 C CA . PHE A 1 169 ? 1.246 5.649 -20.668 1.00 42.50 169 PHE A CA 1
ATOM 1405 C C . PHE A 1 169 ? 0.477 6.836 -21.291 1.00 42.50 169 PHE A C 1
ATOM 1407 O O . PHE A 1 169 ? 0.681 7.979 -20.884 1.00 42.50 169 PHE A O 1
ATOM 1414 N N . GLU A 1 170 ? -0.423 6.604 -22.251 1.00 41.34 170 GLU A N 1
ATOM 1415 C CA . GLU A 1 170 ? -1.076 7.676 -23.021 1.00 41.34 170 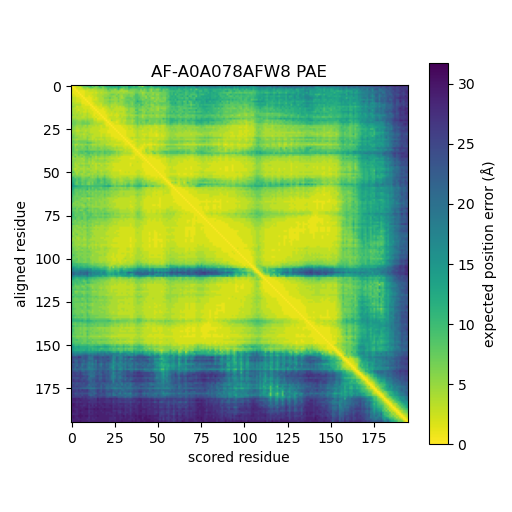GLU A CA 1
ATOM 1416 C C . GLU A 1 170 ? -2.114 8.487 -22.219 1.00 41.34 170 GLU A C 1
ATOM 1418 O O . GLU A 1 170 ? -2.331 9.663 -22.505 1.00 41.34 170 GLU A O 1
ATOM 1423 N N . ASN A 1 171 ? -2.686 7.934 -21.144 1.00 41.19 171 ASN A N 1
ATOM 1424 C CA . ASN A 1 171 ? -3.724 8.613 -20.347 1.00 41.19 171 ASN A CA 1
ATOM 1425 C C . ASN A 1 171 ? -3.186 9.501 -19.202 1.00 41.19 171 ASN A C 1
ATOM 1427 O O . ASN A 1 171 ? -3.956 10.036 -18.402 1.00 41.19 171 ASN A O 1
ATOM 1431 N N . LEU A 1 172 ? -1.866 9.703 -19.120 1.00 45.41 172 LEU A N 1
ATOM 1432 C CA . LEU A 1 172 ? -1.208 10.510 -18.079 1.00 45.41 172 LEU A CA 1
ATOM 1433 C C . LEU A 1 172 ? -1.312 12.032 -18.319 1.00 45.41 172 LEU A C 1
ATOM 1435 O O . LEU A 1 172 ? -0.879 12.827 -17.490 1.00 45.41 172 LEU A O 1
ATOM 1439 N N . GLN A 1 173 ? -1.930 12.476 -19.416 1.00 44.28 173 GLN A N 1
ATOM 1440 C CA . GLN A 1 173 ? -2.137 13.907 -19.690 1.00 44.28 173 GLN A CA 1
ATOM 1441 C C . GLN A 1 173 ? -3.195 14.565 -18.783 1.00 44.28 173 GLN A C 1
ATOM 1443 O O . GLN A 1 173 ? -3.304 15.789 -18.744 1.00 44.28 173 GLN A O 1
ATOM 1448 N N . HIS A 1 174 ? -3.955 13.773 -18.022 1.00 46.88 174 HIS A N 1
ATOM 1449 C CA . HIS A 1 174 ? -5.006 14.255 -17.116 1.00 46.88 174 HIS A CA 1
ATOM 1450 C C . HIS A 1 174 ? -4.585 14.295 -15.643 1.00 46.88 174 HIS A C 1
ATOM 1452 O O . HIS A 1 174 ? -5.429 14.410 -14.749 1.00 46.88 174 HIS A O 1
ATOM 1458 N N . LEU A 1 175 ? -3.287 14.180 -15.359 1.00 47.00 175 LEU A N 1
ATOM 1459 C CA . LEU A 1 175 ? -2.809 14.212 -13.985 1.00 47.00 175 LEU A CA 1
ATOM 1460 C C . LEU A 1 175 ? -2.984 15.606 -13.375 1.00 47.00 175 LEU A C 1
ATOM 1462 O O . LEU A 1 175 ? -2.692 16.611 -14.030 1.00 47.00 175 LEU A O 1
ATOM 1466 N N . PRO A 1 176 ? -3.423 15.701 -12.106 1.00 49.94 176 PRO A N 1
ATOM 1467 C CA . PRO A 1 176 ? -3.419 16.973 -11.409 1.00 49.94 176 PRO A CA 1
ATOM 1468 C C . PRO A 1 176 ? -1.986 17.503 -11.379 1.00 49.94 176 PRO A C 1
ATOM 1470 O O . PRO A 1 176 ? -1.099 16.851 -10.833 1.00 49.94 176 PRO A O 1
ATOM 1473 N N . GLN A 1 177 ? -1.771 18.709 -11.910 1.00 44.41 177 GLN A N 1
ATOM 1474 C CA . GLN A 1 177 ? -0.463 19.382 -11.897 1.00 44.41 177 GLN A CA 1
ATOM 1475 C C . GLN A 1 177 ? 0.085 19.614 -10.477 1.00 44.41 177 GLN A C 1
ATOM 1477 O O . GLN A 1 177 ? 1.235 20.005 -10.310 1.00 44.41 177 GLN A O 1
ATOM 1482 N N . ASN A 1 178 ? -0.738 19.402 -9.446 1.00 50.28 178 ASN A N 1
ATOM 1483 C CA . ASN A 1 178 ? -0.327 19.426 -8.056 1.00 50.28 178 ASN A CA 1
ATOM 1484 C C . ASN A 1 178 ? -1.089 18.336 -7.268 1.00 50.28 178 ASN A C 1
ATOM 1486 O O . ASN A 1 178 ? -2.325 18.387 -7.234 1.00 50.28 178 ASN A O 1
ATOM 1490 N N . PRO A 1 179 ? -0.396 17.371 -6.632 1.00 50.44 179 PRO A N 1
ATOM 1491 C CA . PRO A 1 179 ? -1.029 16.298 -5.863 1.00 50.44 179 PRO A CA 1
ATOM 1492 C C . PRO A 1 179 ? -1.873 16.808 -4.682 1.00 50.44 179 PRO A C 1
ATOM 1494 O O . PRO A 1 179 ? -2.872 16.175 -4.345 1.00 50.44 179 PRO A O 1
ATOM 1497 N N . ASP A 1 180 ? -1.554 17.978 -4.114 1.00 48.56 180 ASP A N 1
ATOM 1498 C CA . ASP A 1 180 ? -2.312 18.576 -3.006 1.00 48.56 180 ASP A CA 1
ATOM 1499 C C . ASP A 1 180 ? -3.587 19.319 -3.462 1.00 48.56 180 ASP A C 1
ATOM 1501 O O . ASP A 1 180 ? -4.453 19.606 -2.641 1.00 48.56 180 ASP A O 1
ATOM 1505 N N . LYS A 1 181 ? -3.763 19.619 -4.760 1.00 43.44 181 LYS A N 1
ATOM 1506 C CA . LYS A 1 181 ? -4.936 20.374 -5.267 1.00 43.44 181 LYS A CA 1
ATOM 1507 C C . LYS A 1 181 ? -6.174 19.513 -5.548 1.00 43.44 181 LYS A C 1
ATOM 1509 O O . LYS A 1 181 ? -7.178 20.007 -6.055 1.00 43.44 181 LYS A O 1
ATOM 1514 N N . LYS A 1 182 ? -6.143 18.216 -5.228 1.00 44.75 182 LYS A N 1
ATOM 1515 C CA . LYS A 1 182 ? -7.269 17.308 -5.500 1.00 44.75 182 LYS A CA 1
ATOM 1516 C C . LYS A 1 182 ? -8.467 17.489 -4.565 1.00 44.75 182 LYS A C 1
ATOM 1518 O O . LYS A 1 182 ? -9.562 17.055 -4.913 1.00 44.75 182 LYS A O 1
ATOM 1523 N N . THR A 1 183 ? -8.299 18.166 -3.430 1.00 42.09 183 THR A N 1
ATOM 1524 C CA . THR A 1 183 ? -9.416 18.563 -2.556 1.00 42.09 183 THR A CA 1
ATOM 1525 C C . THR A 1 183 ? -10.437 19.458 -3.263 1.00 42.09 183 THR A C 1
ATOM 1527 O O . THR A 1 183 ? -11.603 19.451 -2.874 1.00 42.09 183 THR A O 1
ATOM 1530 N N . ASP A 1 184 ? -10.052 20.146 -4.343 1.00 36.53 184 ASP A N 1
ATOM 1531 C CA . ASP A 1 184 ? -10.964 20.990 -5.125 1.00 36.53 184 ASP A CA 1
ATOM 1532 C C . ASP A 1 184 ? -11.786 20.205 -6.167 1.00 36.53 184 ASP A C 1
ATOM 1534 O O . ASP A 1 184 ? -12.864 20.647 -6.557 1.00 36.53 184 ASP A O 1
ATOM 1538 N N . LEU A 1 185 ? -11.354 19.001 -6.570 1.00 37.53 185 LEU A N 1
ATOM 1539 C CA . LEU A 1 185 ? -12.128 18.146 -7.487 1.00 37.53 185 LEU A CA 1
ATOM 1540 C C . LEU A 1 185 ? -13.371 17.543 -6.815 1.00 37.53 185 LEU A C 1
ATOM 1542 O O . LEU A 1 185 ? -14.368 17.296 -7.484 1.00 37.53 185 LEU A O 1
ATOM 1546 N N . VAL A 1 186 ? -13.351 17.384 -5.488 1.00 40.94 186 VAL A N 1
ATOM 1547 C CA . VAL A 1 186 ? -14.504 16.895 -4.712 1.00 40.94 186 VAL A CA 1
ATOM 1548 C C . VAL A 1 186 ? -15.585 17.972 -4.564 1.00 40.94 186 VAL A C 1
ATOM 1550 O O . VAL A 1 186 ? -16.756 17.637 -4.431 1.00 40.94 186 VAL A O 1
ATOM 1553 N N . ARG A 1 187 ? -15.229 19.265 -4.627 1.00 34.84 187 ARG A N 1
ATOM 1554 C CA . ARG A 1 187 ? -16.212 20.360 -4.544 1.00 34.84 187 ARG A CA 1
ATOM 1555 C C . ARG A 1 187 ? -17.042 20.502 -5.820 1.00 34.84 187 ARG A C 1
ATOM 1557 O O . ARG A 1 187 ? -18.252 20.694 -5.723 1.00 34.84 187 ARG A O 1
ATOM 1564 N N . ASN A 1 188 ? -16.425 20.324 -6.986 1.00 32.53 188 ASN A N 1
ATOM 1565 C CA . ASN A 1 188 ? -17.096 20.544 -8.270 1.00 32.53 188 ASN A CA 1
ATOM 1566 C C . ASN A 1 188 ? -18.073 19.421 -8.667 1.00 32.53 188 ASN A C 1
ATOM 1568 O O . ASN A 1 188 ? -19.020 19.681 -9.403 1.00 32.53 188 ASN A O 1
ATOM 1572 N N . GLU A 1 189 ? -17.916 18.192 -8.161 1.00 36.25 189 GLU A N 1
ATOM 1573 C CA . GLU A 1 189 ? -18.890 17.113 -8.422 1.00 36.25 189 GLU A CA 1
ATOM 1574 C C . GLU A 1 189 ? -20.185 17.276 -7.607 1.00 36.25 189 GLU A C 1
ATOM 1576 O O . GLU A 1 189 ? -21.263 16.912 -8.076 1.00 36.25 189 GLU A O 1
ATOM 1581 N N . SER A 1 190 ? -20.115 17.902 -6.428 1.00 37.91 190 SER A N 1
ATOM 1582 C CA . SER A 1 190 ? -21.295 18.247 -5.620 1.00 37.91 190 SER A CA 1
ATOM 1583 C C . SER A 1 190 ? -22.103 19.438 -6.160 1.00 37.91 190 SER A C 1
ATOM 1585 O O . SER A 1 190 ? -23.273 19.569 -5.810 1.00 37.91 190 SER A O 1
ATOM 1587 N N . GLU A 1 191 ? -21.535 20.269 -7.040 1.00 34.88 191 GLU A N 1
ATOM 1588 C CA . GLU A 1 191 ? -22.243 21.395 -7.681 1.00 34.88 191 GLU A CA 1
ATOM 1589 C C . GLU A 1 191 ? -22.892 21.021 -9.030 1.00 34.88 191 GLU A C 1
ATOM 1591 O O . GLU A 1 191 ? -23.678 21.790 -9.583 1.00 34.88 191 GLU A O 1
ATOM 1596 N N . HIS A 1 192 ? -22.629 19.821 -9.558 1.00 37.00 192 HIS A N 1
ATOM 1597 C CA . HIS A 1 192 ? -23.237 19.316 -10.799 1.00 37.00 192 HIS A CA 1
ATOM 1598 C C . HIS 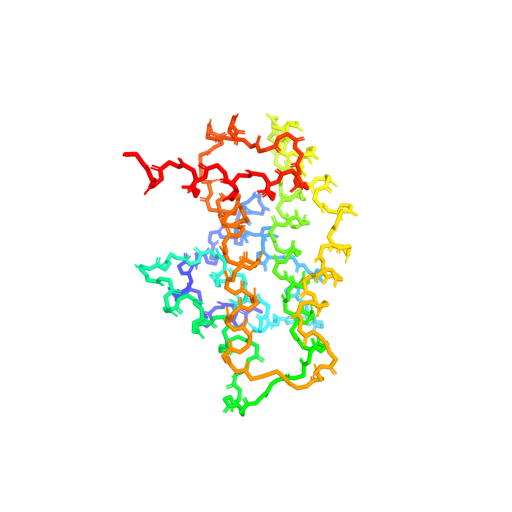A 1 192 ? -24.329 18.257 -10.593 1.00 37.00 192 HIS A C 1
ATOM 1600 O O . HIS A 1 192 ? -24.884 17.760 -11.567 1.00 37.00 192 HIS A O 1
ATOM 1606 N N . GLN A 1 193 ? -24.706 17.963 -9.344 1.00 35.62 193 GLN A N 1
ATOM 1607 C CA . GLN A 1 193 ? -25.866 17.116 -9.017 1.00 35.62 193 GLN A CA 1
ATOM 1608 C C . GLN A 1 193 ? -27.087 17.906 -8.503 1.00 35.62 193 GLN A C 1
ATOM 1610 O O . GLN A 1 193 ? -28.028 17.309 -7.985 1.00 35.62 193 GLN A O 1
ATOM 1615 N N . GLN A 1 194 ? -27.100 19.237 -8.647 1.00 38.59 194 GLN A N 1
ATOM 1616 C CA . GLN A 1 194 ? -28.231 20.096 -8.252 1.00 38.59 194 GLN A CA 1
ATOM 1617 C C . GLN A 1 194 ? -28.781 21.002 -9.369 1.00 38.59 194 GLN A C 1
ATOM 1619 O O . GLN A 1 194 ? -29.394 22.020 -9.061 1.00 38.59 194 GLN A O 1
ATOM 1624 N N . ASN A 1 195 ? -28.630 20.631 -10.644 1.00 33.53 195 ASN A N 1
ATOM 1625 C CA . ASN A 1 195 ? -29.368 21.275 -11.741 1.00 33.53 195 ASN A CA 1
ATOM 1626 C C . ASN A 1 195 ? -30.074 20.246 -12.619 1.00 33.53 195 ASN A C 1
ATOM 1628 O O . ASN A 1 195 ? -29.385 19.308 -13.075 1.00 33.53 195 ASN A O 1
#

Secondary structure (DSSP, 8-state):
-HHHHHHTTTTT--HHHHHH-TTSHHHHHHT-TTTTEETTEE-HHHHHHHHHHHS--S-HHHHHHHHHHHH-TT--SEEEHHHHHHHHHHHHIIIIIIHHHHHHHTT---HHHHHHHHHHHHHHHHHHHHHHHTTTT-SEEEHHHHHHHIIIIIIS-THHHHHHH-S-GGGGGG--SSGGGGGGHHHHHHTSS--

Sequence (195 aa):
MSHLRAISELIQLNIEEMEKNYQSVEYKVYGDEEFAFEMGEYLTEKLLLIGYLYCHYGDPEQHQSDLWLLVNPACNETVPKTKIRQLAKDLMHISVTQRRRIIKDQDIQNDQSEAYLKDCEKLMESALDRLISCFGDKEDIDRTLFIDVMGKYFLRTYLIRTYIQLRDFENLQHLPQNPDKKTDLVRNESEHQQN